Protein AF-A0A210QEX5-F1 (afdb_monomer_lite)

pLDDT: mean 75.61, std 20.59, range [24.67, 95.81]

Secondary structure (DSSP, 8-state):
-----TT-PBPP-TT--SS--HHHHHHHHHHHHHHHHHHHHHHHHHHHHHHHHHHHHS-HHHHHHHHHHHHHHHHHHHHHHHHHHHHHHTSBTTSS--SS-TTSTT--B-THHHHHHHHHHHHHHHHHHHTS-SS---SS----------HHHHHHHHHHHHHHHHH-HHHHHHHHHHHHHHHHHHHHHHHHHHHHHHHS---HHHHHHHHHHHHHHHHHHHHHHHHHHHHHHT--HHHHHHHHHHHHHHHHHHHHHHTT-PPPPPPEETTT--HHHHHHHS-SS---TT----EE-TTS-EESSTTTTT---EETTEEPPPS----TTSTT-----------

Organism: Mizuhopecten yessoensis (NCBI:txid6573)

InterPro domains:
  IPR002350 Kazal domain [PF07648] (286-318)
  IPR002350 Kazal domain [PS51465] (275-332)
  IPR004156 Organic anion transporter polypeptide [PF03137] (28-324)
  IPR004156 Organic anion transporter polypeptide [PTHR11388] (25-315)
  IPR036058 Kazal domain superfamily [SSF100895] (278-315)
  IPR036259 MFS transporter superfamily [G3DSA:1.20.1250.20] (18-274)
  IPR036259 MFS transporter superfamily [SSF103473] (27-259)

Structure (mmCIF, N/CA/C/O backbone):
data_AF-A0A210QEX5-F1
#
_entry.id   AF-A0A210QEX5-F1
#
loop_
_atom_site.group_PDB
_atom_site.id
_atom_site.type_symbol
_atom_site.label_atom_id
_atom_site.label_alt_id
_atom_site.label_comp_id
_atom_site.label_asym_id
_atom_site.label_entity_id
_atom_site.label_seq_id
_atom_site.pdbx_PDB_ins_code
_atom_site.Cartn_x
_atom_site.Cartn_y
_atom_site.Cartn_z
_atom_site.occupancy
_atom_site.B_iso_or_equiv
_atom_site.auth_seq_id
_atom_site.auth_comp_id
_atom_site.auth_asym_id
_atom_site.auth_atom_id
_atom_site.pdbx_PDB_model_num
ATOM 1 N N . MET A 1 1 ? 27.765 -15.264 -24.473 1.00 27.41 1 MET A N 1
ATOM 2 C CA . MET A 1 1 ? 26.614 -14.688 -25.206 1.00 27.41 1 MET A CA 1
ATOM 3 C C . MET A 1 1 ? 26.922 -13.222 -25.459 1.00 27.41 1 MET A C 1
ATOM 5 O O . MET A 1 1 ? 27.131 -12.501 -24.491 1.00 27.41 1 MET A O 1
ATOM 9 N N . ASN A 1 2 ? 27.055 -12.838 -26.734 1.00 25.02 2 ASN A N 1
ATOM 10 C CA . ASN A 1 2 ? 27.335 -11.473 -27.194 1.00 25.02 2 ASN A CA 1
ATOM 11 C C . ASN A 1 2 ? 26.359 -10.483 -26.549 1.00 25.02 2 ASN A C 1
ATOM 13 O O . ASN A 1 2 ? 25.177 -10.497 -26.880 1.00 25.02 2 ASN A O 1
ATOM 17 N N . LYS A 1 3 ? 26.842 -9.629 -25.643 1.00 30.70 3 LYS A N 1
ATOM 18 C CA . LYS A 1 3 ? 26.116 -8.417 -25.261 1.00 30.70 3 LYS A CA 1
ATOM 19 C C . LYS A 1 3 ? 26.360 -7.408 -26.379 1.00 30.70 3 LYS A C 1
ATOM 21 O O . LYS A 1 3 ? 27.419 -6.788 -26.432 1.00 30.70 3 LYS A O 1
ATOM 26 N N . SER A 1 4 ? 25.433 -7.346 -27.329 1.00 38.81 4 SER A N 1
ATOM 27 C CA . SER A 1 4 ? 25.346 -6.270 -28.315 1.00 38.81 4 SER A CA 1
ATOM 28 C C . SER A 1 4 ? 25.417 -4.930 -27.576 1.00 38.81 4 SER A C 1
ATOM 30 O O . SER A 1 4 ? 24.698 -4.720 -26.602 1.00 38.81 4 SER A O 1
ATOM 32 N N . GLY A 1 5 ? 26.360 -4.071 -27.971 1.00 43.75 5 GLY A N 1
ATOM 33 C CA . GLY A 1 5 ? 26.566 -2.764 -27.347 1.00 43.75 5 GLY A CA 1
ATOM 34 C C . GLY A 1 5 ? 25.333 -1.863 -27.458 1.00 43.75 5 GLY A C 1
ATOM 35 O O . GLY A 1 5 ? 24.434 -2.135 -28.245 1.00 43.75 5 GLY A O 1
ATOM 36 N N . ALA A 1 6 ? 25.336 -0.764 -26.703 1.00 45.84 6 ALA A N 1
ATOM 37 C CA . ALA A 1 6 ? 24.237 0.197 -26.530 1.00 45.84 6 ALA A CA 1
ATOM 38 C C . ALA A 1 6 ? 23.515 0.663 -27.818 1.00 45.84 6 ALA A C 1
ATOM 40 O O . ALA A 1 6 ? 22.370 1.095 -27.758 1.00 45.84 6 ALA A O 1
ATOM 41 N N . CYS A 1 7 ? 24.181 0.596 -28.974 1.00 49.56 7 CYS A N 1
ATOM 42 C CA . CYS A 1 7 ? 23.625 1.006 -30.264 1.00 49.56 7 CYS A CA 1
ATOM 43 C C . CYS A 1 7 ? 23.003 -0.162 -31.068 1.00 49.56 7 CYS A C 1
ATOM 45 O O . CYS A 1 7 ? 22.192 0.062 -31.955 1.00 49.56 7 CYS A O 1
ATOM 47 N N . ALA A 1 8 ? 23.329 -1.421 -30.763 1.00 43.53 8 ALA A N 1
ATOM 48 C CA . ALA A 1 8 ? 22.993 -2.581 -31.597 1.00 43.53 8 ALA A CA 1
ATOM 49 C C . ALA A 1 8 ? 21.619 -3.225 -31.304 1.00 43.53 8 ALA A C 1
ATOM 51 O O . ALA A 1 8 ? 21.363 -4.338 -31.764 1.00 43.53 8 ALA A O 1
ATOM 52 N N . ASP A 1 9 ? 20.738 -2.553 -30.563 1.00 47.03 9 ASP A N 1
ATOM 53 C CA . ASP A 1 9 ? 19.366 -3.021 -30.366 1.00 47.03 9 ASP A CA 1
ATOM 54 C C . ASP A 1 9 ? 18.511 -2.759 -31.619 1.00 47.03 9 ASP A C 1
ATOM 56 O O . ASP A 1 9 ? 18.475 -1.645 -32.145 1.00 47.03 9 ASP A O 1
ATOM 60 N N . GLU A 1 10 ? 17.820 -3.795 -32.106 1.00 40.91 10 GLU A N 1
ATOM 61 C CA . GLU A 1 10 ? 16.772 -3.661 -33.123 1.00 40.91 10 GLU A CA 1
ATOM 62 C C . GLU A 1 10 ? 15.605 -2.856 -32.554 1.00 40.91 10 GLU A C 1
ATOM 64 O O . GLU A 1 10 ? 14.957 -3.279 -31.596 1.00 40.91 10 GLU A O 1
ATOM 69 N N . ILE A 1 11 ? 15.310 -1.707 -33.158 1.00 43.31 11 ILE A N 1
ATOM 70 C CA . ILE A 1 11 ? 14.055 -1.001 -32.913 1.00 43.31 11 ILE A CA 1
ATOM 71 C C . ILE A 1 11 ? 13.033 -1.566 -33.898 1.00 43.31 11 ILE A C 1
ATOM 73 O O . ILE A 1 11 ? 13.290 -1.634 -35.096 1.00 43.31 11 ILE A O 1
ATOM 77 N N . SER A 1 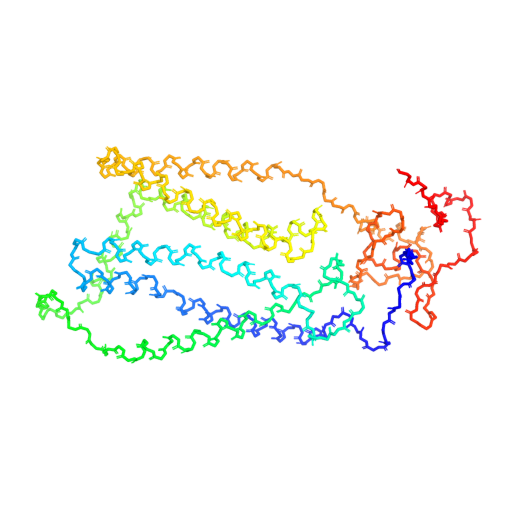12 ? 11.891 -2.022 -33.388 1.00 38.50 12 SER A N 1
ATOM 78 C CA . SER A 1 12 ? 10.741 -2.440 -34.191 1.00 38.50 12 SER A CA 1
ATOM 79 C C . SER A 1 12 ? 10.112 -1.251 -34.937 1.00 38.50 12 SER A C 1
ATOM 81 O O . SER A 1 12 ? 10.214 -0.110 -34.504 1.00 38.50 12 SER A O 1
ATOM 83 N N . THR A 1 13 ? 9.471 -1.556 -36.065 1.00 32.59 13 THR A N 1
ATOM 84 C CA . THR A 1 13 ? 8.967 -0.700 -37.165 1.00 32.59 13 THR A CA 1
ATOM 85 C C . THR A 1 13 ? 8.582 0.761 -36.884 1.00 32.59 13 THR A C 1
ATOM 87 O O . THR A 1 13 ? 7.927 1.100 -35.905 1.00 32.59 13 THR A O 1
ATOM 90 N N . GLU A 1 14 ? 8.961 1.610 -37.848 1.00 36.19 14 GLU A N 1
ATOM 91 C CA . GLU A 1 14 ? 8.882 3.075 -37.950 1.00 36.19 14 GLU A CA 1
ATOM 92 C C . GLU A 1 14 ? 7.445 3.645 -38.013 1.00 36.19 14 GLU A C 1
ATOM 94 O O . GLU A 1 14 ? 7.096 4.428 -38.893 1.00 36.19 14 GLU A O 1
ATOM 99 N N . SER A 1 15 ? 6.599 3.283 -37.048 1.00 35.25 15 SER A N 1
ATOM 100 C CA . SER A 1 15 ? 5.308 3.945 -36.801 1.00 35.25 15 SER A CA 1
ATOM 101 C C . SER A 1 15 ? 4.941 4.107 -35.326 1.00 35.25 15 SER A C 1
ATOM 103 O O . SER A 1 15 ? 3.984 4.821 -35.027 1.00 35.25 15 SER A O 1
ATOM 105 N N . ASP A 1 16 ? 5.697 3.524 -34.398 1.00 38.19 16 ASP A N 1
ATOM 106 C CA . ASP A 1 16 ? 5.369 3.614 -32.981 1.00 38.19 16 ASP A CA 1
ATOM 107 C C . ASP A 1 16 ? 6.221 4.683 -32.301 1.00 38.19 16 ASP A C 1
ATOM 109 O O . ASP A 1 16 ? 7.393 4.490 -31.981 1.00 38.19 16 ASP A O 1
ATOM 113 N N . ARG A 1 17 ? 5.596 5.828 -32.008 1.00 40.66 17 ARG A N 1
ATOM 114 C CA . ARG A 1 17 ? 5.982 6.578 -30.810 1.00 40.66 17 ARG A CA 1
ATOM 115 C C . ARG A 1 17 ? 5.973 5.563 -29.665 1.00 40.66 17 ARG A C 1
ATOM 117 O O . ARG A 1 17 ? 4.924 4.988 -29.376 1.00 40.66 17 ARG A O 1
ATOM 124 N N . ILE A 1 18 ? 7.122 5.308 -29.040 1.00 51.34 18 ILE A N 1
ATOM 125 C CA . ILE A 1 18 ? 7.208 4.443 -27.856 1.00 51.34 18 ILE A CA 1
ATOM 126 C C . ILE A 1 18 ? 6.628 5.255 -26.695 1.00 51.34 18 ILE A C 1
ATOM 128 O O . ILE A 1 18 ? 7.318 5.944 -25.953 1.00 51.34 18 ILE A O 1
ATOM 132 N N . GLY A 1 19 ? 5.303 5.269 -26.647 1.00 53.03 19 GLY A N 1
ATOM 133 C CA . GLY A 1 19 ? 4.497 6.167 -25.843 1.00 53.03 19 GLY A CA 1
ATOM 134 C C . GLY A 1 19 ? 3.161 6.363 -26.541 1.00 53.03 19 GLY A C 1
ATOM 135 O O . GLY A 1 19 ? 3.103 6.857 -27.668 1.00 53.03 19 GLY A O 1
ATOM 136 N N . ALA A 1 20 ? 2.074 5.956 -25.883 1.00 55.66 20 ALA A N 1
ATOM 137 C CA . ALA A 1 20 ? 0.743 6.131 -26.441 1.00 55.66 20 ALA A CA 1
ATOM 138 C C . ALA A 1 20 ? 0.536 7.619 -26.802 1.00 55.66 20 ALA A C 1
ATOM 140 O O . ALA A 1 20 ? 0.927 8.488 -26.008 1.00 55.66 20 ALA A O 1
ATOM 141 N N . PRO A 1 21 ? -0.053 7.943 -27.976 1.00 68.38 21 PRO A N 1
ATOM 142 C CA . PRO A 1 21 ? -0.280 9.328 -28.371 1.00 68.38 21 PRO A CA 1
ATOM 143 C C . PRO A 1 21 ? -0.939 10.089 -27.221 1.00 68.38 21 PRO A C 1
ATOM 145 O O . PRO A 1 21 ? -1.771 9.520 -26.512 1.00 68.38 21 PRO A O 1
ATOM 148 N N . THR A 1 22 ? -0.563 11.353 -27.017 1.00 72.75 22 THR A N 1
ATOM 149 C CA . THR A 1 22 ? -0.944 12.142 -25.830 1.00 72.75 22 THR A CA 1
ATOM 150 C C . THR A 1 22 ? -2.430 12.024 -25.484 1.00 72.75 22 THR A C 1
ATOM 152 O O . THR A 1 22 ? -2.758 11.836 -24.318 1.00 72.75 22 THR A O 1
ATOM 155 N N . GLY A 1 23 ? -3.315 11.995 -26.488 1.00 76.50 23 GLY A N 1
ATOM 156 C CA . GLY A 1 23 ? -4.749 11.746 -26.302 1.00 76.50 23 GLY A CA 1
ATOM 157 C C . GLY A 1 23 ? -5.095 10.408 -25.630 1.00 76.50 23 GLY A C 1
ATOM 158 O O . GLY A 1 23 ? -5.868 10.393 -24.675 1.00 76.50 23 GLY A O 1
ATOM 159 N N . TYR A 1 24 ? -4.503 9.290 -26.060 1.00 82.62 24 TYR A N 1
ATOM 160 C CA . TYR A 1 24 ? -4.730 7.974 -25.442 1.00 82.62 24 TYR A CA 1
ATOM 161 C C . TYR A 1 24 ? -4.186 7.915 -24.015 1.00 82.62 24 TYR A C 1
ATOM 163 O O . TYR A 1 24 ? -4.842 7.371 -23.129 1.00 82.62 24 TYR A O 1
ATOM 171 N N . THR A 1 25 ? -3.027 8.528 -23.777 1.00 82.44 25 THR A N 1
ATOM 172 C CA . THR A 1 25 ? -2.428 8.626 -22.442 1.00 82.44 25 THR A CA 1
ATOM 173 C C . THR A 1 25 ? -3.318 9.435 -21.491 1.00 82.44 25 THR A C 1
ATOM 175 O O . THR A 1 25 ? -3.599 8.992 -20.376 1.00 82.44 25 THR A O 1
ATOM 178 N N . THR A 1 26 ? -3.855 10.577 -21.937 1.00 88.06 26 THR A N 1
ATOM 179 C CA . THR A 1 26 ? -4.808 11.380 -21.154 1.00 88.06 26 THR A CA 1
ATOM 180 C C . THR A 1 26 ? -6.093 10.610 -20.849 1.00 88.06 26 THR A C 1
ATOM 182 O O . THR A 1 26 ? -6.574 10.649 -19.713 1.00 88.06 26 THR A O 1
ATOM 185 N N . ILE A 1 27 ? -6.641 9.880 -21.825 1.00 91.12 27 ILE A N 1
ATOM 186 C CA . ILE A 1 27 ? -7.839 9.051 -21.628 1.00 91.12 27 ILE A CA 1
ATOM 187 C C . ILE A 1 27 ? -7.559 7.940 -20.610 1.00 91.12 27 ILE A C 1
ATOM 189 O O . ILE A 1 27 ? -8.335 7.766 -19.671 1.00 91.12 27 ILE A O 1
ATOM 193 N N . ALA A 1 28 ? -6.437 7.230 -20.741 1.00 89.06 28 ALA A N 1
ATOM 194 C CA . ALA A 1 28 ? -6.052 6.161 -19.824 1.00 89.06 28 ALA A CA 1
ATOM 195 C C . ALA A 1 28 ? -5.916 6.668 -18.378 1.00 89.06 28 ALA A C 1
ATOM 197 O O . ALA A 1 28 ? -6.512 6.093 -17.464 1.00 89.06 28 ALA A O 1
ATOM 198 N N . PHE A 1 29 ? -5.216 7.789 -18.167 1.00 90.00 29 PHE A N 1
ATOM 199 C CA . PHE A 1 29 ? -5.105 8.398 -16.839 1.00 90.00 29 PHE A CA 1
ATOM 200 C C . PHE A 1 29 ? -6.450 8.877 -16.295 1.00 90.00 29 PHE A C 1
ATOM 202 O O . PHE A 1 29 ? -6.709 8.724 -15.103 1.00 90.00 29 PHE A O 1
ATOM 209 N N . SER A 1 30 ? -7.334 9.391 -17.150 1.00 93.44 30 SER A N 1
ATOM 210 C CA . SER A 1 30 ? -8.683 9.795 -16.739 1.00 93.44 30 SER A CA 1
ATOM 211 C C . SER A 1 30 ? -9.508 8.597 -16.259 1.00 93.44 30 SER A C 1
ATOM 213 O O . SER A 1 30 ? -10.138 8.666 -15.204 1.00 93.44 30 SER A O 1
ATOM 215 N N . ILE A 1 31 ? -9.454 7.469 -16.976 1.00 93.12 31 ILE A N 1
ATOM 216 C CA . ILE A 1 31 ? -10.127 6.222 -16.579 1.00 93.12 31 ILE A CA 1
ATOM 217 C C . ILE A 1 31 ? -9.584 5.726 -15.233 1.00 93.12 31 ILE A C 1
ATOM 219 O O . ILE A 1 31 ? -10.363 5.395 -14.336 1.00 93.12 31 ILE A O 1
ATOM 223 N N . MET A 1 32 ? -8.259 5.720 -15.059 1.00 90.88 32 MET A N 1
ATOM 224 C CA . MET A 1 32 ? -7.637 5.336 -13.790 1.00 90.88 32 MET A CA 1
ATOM 225 C C . MET A 1 32 ? -8.043 6.271 -12.647 1.00 90.88 32 MET A C 1
ATOM 227 O O . MET A 1 32 ? -8.394 5.794 -11.570 1.00 90.88 32 MET A O 1
ATOM 231 N N . ALA A 1 33 ? -8.054 7.586 -12.877 1.00 94.31 33 ALA A N 1
ATOM 232 C CA . ALA A 1 33 ? -8.437 8.572 -11.871 1.00 94.31 33 ALA A CA 1
ATOM 233 C C . ALA A 1 33 ? -9.885 8.369 -11.404 1.00 94.31 33 ALA A C 1
ATOM 235 O O . ALA A 1 33 ? -10.140 8.286 -10.201 1.00 94.31 33 ALA A O 1
ATOM 236 N N . ILE A 1 34 ? -10.824 8.201 -12.341 1.00 95.81 34 ILE A N 1
ATOM 237 C CA . ILE A 1 34 ? -12.229 7.906 -12.027 1.00 95.81 34 ILE A CA 1
ATOM 238 C C . ILE A 1 34 ? -12.336 6.594 -11.238 1.00 95.81 34 ILE A C 1
ATOM 240 O O . ILE A 1 34 ? -13.021 6.540 -10.215 1.00 95.81 34 ILE A O 1
ATOM 244 N N . GLY A 1 35 ? -11.618 5.550 -11.663 1.00 92.56 35 GLY A N 1
ATOM 245 C CA . GLY A 1 35 ? -11.583 4.264 -10.966 1.00 92.56 35 GLY A CA 1
ATOM 246 C C . GLY A 1 35 ? -11.076 4.373 -9.523 1.00 92.56 35 GLY A C 1
ATOM 247 O O . GLY A 1 35 ? -11.667 3.790 -8.612 1.00 92.56 35 GLY A O 1
ATOM 248 N N . LEU A 1 36 ? -10.024 5.159 -9.285 1.00 91.94 36 LEU A N 1
ATOM 249 C CA . LEU A 1 36 ? -9.468 5.391 -7.948 1.00 91.94 36 LEU A CA 1
ATOM 250 C C . LEU A 1 36 ? -10.410 6.209 -7.057 1.00 91.94 36 LEU A C 1
ATOM 252 O O . LEU A 1 36 ? -10.541 5.897 -5.872 1.00 91.94 36 LEU A O 1
ATOM 256 N N . ILE A 1 37 ? -11.120 7.195 -7.614 1.00 95.25 37 ILE A N 1
ATOM 257 C CA . ILE A 1 37 ? -12.146 7.960 -6.888 1.00 95.25 37 ILE A CA 1
ATOM 258 C C . ILE A 1 37 ? -13.284 7.033 -6.444 1.00 95.25 37 ILE A C 1
ATOM 260 O O . ILE A 1 37 ? -13.635 7.007 -5.261 1.00 95.25 37 ILE A O 1
ATOM 264 N N . LEU A 1 38 ? -13.814 6.215 -7.360 1.00 92.75 38 LEU A N 1
ATOM 265 C CA . LEU A 1 38 ? -14.859 5.233 -7.051 1.00 92.75 38 LEU A CA 1
ATOM 266 C C . LEU A 1 38 ? -14.391 4.225 -5.995 1.00 92.75 38 LEU A C 1
ATOM 2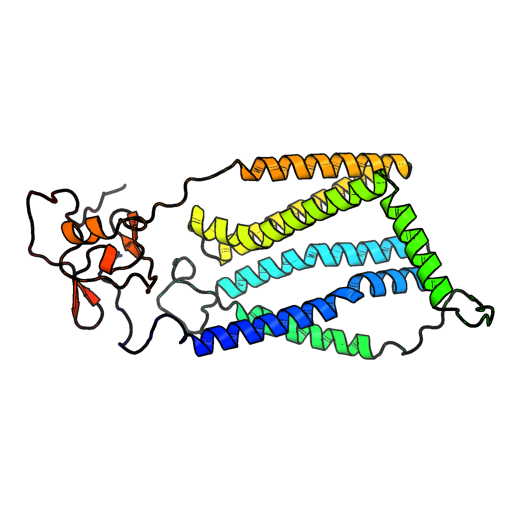68 O O . LEU A 1 38 ? -15.128 3.897 -5.060 1.00 92.75 38 LEU A O 1
ATOM 272 N N . GLN A 1 39 ? -13.140 3.771 -6.095 1.00 90.44 39 GLN A N 1
ATOM 273 C CA . GLN A 1 39 ? -12.539 2.898 -5.094 1.00 90.44 39 GLN A CA 1
ATOM 274 C C . GLN A 1 39 ? -12.454 3.584 -3.720 1.00 90.44 39 GLN A C 1
ATOM 276 O O . GLN A 1 39 ? -12.736 2.942 -2.704 1.00 90.44 39 GLN A O 1
ATOM 281 N N . GLY A 1 40 ? -12.101 4.871 -3.673 1.00 91.25 40 GLY A N 1
ATOM 282 C CA . GLY A 1 40 ? -12.082 5.674 -2.450 1.00 91.25 40 GLY A CA 1
ATOM 283 C C . GLY A 1 40 ? -13.458 5.753 -1.788 1.00 91.25 40 GLY A C 1
ATOM 284 O O . GLY A 1 40 ? -13.589 5.442 -0.602 1.00 91.25 40 GLY A O 1
ATOM 285 N N . MET A 1 41 ? -14.500 6.057 -2.570 1.00 92.12 41 MET A N 1
ATOM 286 C CA . MET A 1 41 ? -15.888 6.097 -2.092 1.00 92.12 41 MET A CA 1
ATOM 287 C C . MET A 1 41 ? -16.335 4.750 -1.505 1.00 92.12 41 MET A C 1
ATOM 289 O O . MET A 1 41 ? -16.931 4.712 -0.430 1.00 92.12 41 MET A O 1
ATOM 293 N N . GLY A 1 42 ? -16.007 3.637 -2.169 1.00 87.94 42 GLY A N 1
ATOM 294 C CA . GLY A 1 42 ? -16.355 2.294 -1.694 1.00 87.94 42 GLY A CA 1
ATOM 295 C C . GLY A 1 42 ? -15.547 1.823 -0.476 1.00 87.94 42 GLY A C 1
ATOM 296 O O . GLY A 1 42 ? -16.038 1.026 0.327 1.00 87.94 42 GLY A O 1
ATOM 297 N N . LYS A 1 43 ? -14.304 2.295 -0.310 1.00 87.50 43 LYS A N 1
ATOM 298 C CA . LYS A 1 43 ? -13.455 1.968 0.850 1.00 87.50 43 LYS A CA 1
ATOM 299 C C . LYS A 1 43 ? -13.847 2.757 2.101 1.00 87.50 43 LYS A C 1
ATOM 301 O O . LYS A 1 43 ? -13.780 2.191 3.191 1.00 87.50 43 LYS A O 1
ATOM 306 N N . GLY A 1 44 ? -14.287 4.008 1.950 1.00 88.44 44 GLY A N 1
ATOM 307 C CA . GLY A 1 44 ? -14.608 4.922 3.054 1.00 88.44 44 GLY A CA 1
ATOM 308 C C . GLY A 1 44 ? -15.476 4.321 4.171 1.00 88.44 44 GLY A C 1
ATOM 309 O O . GLY A 1 44 ? -15.039 4.289 5.321 1.00 88.44 44 GLY A O 1
ATOM 310 N N . PRO A 1 45 ? -16.677 3.790 3.877 1.00 88.88 45 PRO A N 1
ATOM 311 C CA . PRO A 1 45 ? -17.574 3.283 4.913 1.00 88.88 45 PRO A CA 1
ATOM 312 C C . PRO A 1 45 ? -17.201 1.882 5.418 1.00 88.88 45 PRO A C 1
ATOM 314 O O . PRO A 1 45 ? -17.794 1.397 6.376 1.00 88.88 45 PRO A O 1
ATOM 317 N N . ARG A 1 46 ? -16.239 1.195 4.789 1.00 86.19 46 ARG A N 1
ATOM 318 C CA . ARG A 1 46 ? -15.979 -0.227 5.050 1.00 86.19 46 ARG A CA 1
ATOM 319 C C . ARG A 1 46 ? -15.578 -0.481 6.498 1.00 86.19 46 ARG A C 1
ATOM 321 O O . ARG A 1 46 ? -16.151 -1.354 7.142 1.00 86.19 46 ARG A O 1
ATOM 328 N N . VAL A 1 47 ? -14.604 0.271 7.005 1.00 83.00 47 VAL A N 1
ATOM 329 C CA . VAL A 1 47 ? -14.060 0.057 8.356 1.00 83.00 47 VAL A CA 1
ATOM 330 C C . VAL A 1 47 ? -15.072 0.486 9.416 1.00 83.00 47 VAL A C 1
ATOM 332 O O . VAL A 1 47 ? -15.319 -0.258 10.363 1.00 83.00 47 VAL A O 1
ATOM 335 N N . SER A 1 48 ? -15.708 1.644 9.230 1.00 87.81 48 SER A N 1
ATOM 336 C CA . SER A 1 48 ? -16.676 2.189 10.182 1.00 87.81 48 SER A CA 1
ATOM 337 C C . SER A 1 48 ? -17.947 1.341 10.269 1.00 87.81 48 SER A C 1
ATOM 339 O O . SER A 1 48 ? -18.350 0.967 11.372 1.00 87.81 48 SER A O 1
ATOM 341 N N . LEU A 1 49 ? -18.552 0.968 9.135 1.00 86.94 49 LEU A N 1
ATOM 342 C CA . LEU A 1 49 ? -19.763 0.136 9.119 1.00 86.94 49 LEU A CA 1
ATOM 343 C C . LEU A 1 49 ? -19.500 -1.286 9.623 1.00 86.94 49 LEU A C 1
ATOM 345 O O . LEU A 1 49 ? -20.323 -1.830 10.354 1.00 86.94 49 LEU A O 1
ATOM 349 N N . SER A 1 50 ? -18.357 -1.888 9.282 1.00 87.00 50 SER A N 1
ATOM 350 C CA . SER A 1 50 ? -18.041 -3.248 9.744 1.00 87.00 50 SER A CA 1
ATOM 351 C C . SER A 1 50 ? -17.810 -3.295 11.256 1.00 87.00 50 SER A C 1
ATOM 353 O O . SER A 1 50 ? -18.327 -4.185 11.930 1.00 87.00 50 SER A O 1
ATOM 355 N N . ALA A 1 51 ? -17.063 -2.328 11.804 1.00 86.75 51 ALA A N 1
ATOM 356 C CA . ALA A 1 51 ? -16.777 -2.274 13.235 1.00 86.75 51 ALA A CA 1
ATOM 357 C C . ALA A 1 51 ? -18.049 -2.023 14.060 1.00 86.75 51 ALA A C 1
ATOM 359 O O . ALA A 1 51 ? -18.305 -2.744 15.023 1.00 86.75 51 ALA A O 1
ATOM 360 N N . THR A 1 52 ? -18.873 -1.056 13.643 1.00 87.69 52 THR A N 1
ATOM 361 C CA . THR A 1 52 ? -20.155 -0.743 14.303 1.00 87.69 52 THR A CA 1
ATOM 362 C C . THR A 1 52 ? -21.138 -1.905 14.232 1.00 87.69 52 THR A C 1
ATOM 364 O O . THR A 1 52 ? -21.746 -2.255 15.238 1.00 87.69 52 THR A O 1
ATOM 367 N N . TYR A 1 53 ? -21.233 -2.580 13.082 1.00 85.81 53 TYR A N 1
ATOM 368 C CA . TYR A 1 53 ? -22.060 -3.776 12.938 1.00 85.81 53 TYR A CA 1
ATOM 369 C C . TYR A 1 53 ? -21.691 -4.867 13.951 1.00 85.81 53 TYR A C 1
ATOM 371 O O . TYR A 1 53 ? -22.565 -5.466 14.582 1.00 85.81 53 TYR A O 1
ATOM 379 N N . ILE A 1 54 ? -20.394 -5.139 14.106 1.00 88.94 54 ILE A N 1
ATOM 380 C CA . ILE A 1 54 ? -19.908 -6.172 15.023 1.00 88.94 54 ILE A CA 1
ATOM 381 C C . ILE A 1 54 ? -20.153 -5.765 16.470 1.00 88.94 54 ILE A C 1
ATOM 383 O O . ILE A 1 54 ? -20.630 -6.600 17.239 1.00 88.94 54 ILE A O 1
ATOM 387 N N . ASP A 1 55 ? -19.876 -4.512 16.829 1.00 85.62 55 ASP A N 1
ATOM 388 C CA . ASP A 1 55 ? -20.085 -4.005 18.187 1.00 85.62 55 ASP A CA 1
ATOM 389 C C . ASP A 1 55 ? -21.564 -4.063 18.605 1.00 85.62 55 ASP A C 1
ATOM 391 O O . ASP A 1 55 ? -21.886 -4.542 19.693 1.00 85.62 55 ASP A O 1
ATOM 395 N N . ASP A 1 56 ? -22.480 -3.708 17.699 1.00 84.06 56 ASP A N 1
ATOM 396 C CA . ASP A 1 56 ? -23.922 -3.684 17.970 1.00 84.06 56 ASP A CA 1
ATOM 397 C C . ASP A 1 56 ? -24.568 -5.077 18.061 1.00 84.06 56 ASP A C 1
ATOM 399 O O . ASP A 1 56 ? -25.634 -5.244 18.673 1.00 84.06 56 ASP A O 1
ATOM 403 N N . LYS A 1 57 ? -23.992 -6.087 17.396 1.00 81.44 57 LYS A N 1
ATOM 404 C CA . LYS A 1 57 ? -24.592 -7.432 17.288 1.00 81.44 57 LYS A CA 1
ATOM 405 C C . LYS A 1 57 ? -23.904 -8.484 18.143 1.00 81.44 57 LYS A C 1
ATOM 407 O O . LYS A 1 57 ? -24.574 -9.413 18.610 1.00 81.44 57 LYS A O 1
ATOM 412 N N . CYS A 1 58 ? -22.601 -8.366 18.363 1.00 84.94 58 CYS A N 1
ATOM 413 C CA . CYS A 1 58 ? -21.855 -9.349 19.132 1.00 84.94 58 CYS A CA 1
ATOM 414 C C . CYS A 1 58 ? -22.046 -9.143 20.636 1.00 84.94 58 CYS A C 1
ATOM 416 O O . CYS A 1 58 ? -22.320 -8.056 21.134 1.00 84.94 58 CYS A O 1
ATOM 418 N N . VAL A 1 59 ? -21.911 -10.228 21.398 1.00 83.88 59 VAL A N 1
ATOM 419 C CA . VAL A 1 59 ? -21.762 -10.106 22.853 1.00 83.88 59 VAL A CA 1
ATOM 420 C C . VAL A 1 59 ? -20.421 -9.418 23.117 1.00 83.88 59 VAL A C 1
ATOM 422 O O . VAL A 1 59 ? -19.427 -9.825 22.517 1.00 83.88 59 VAL A O 1
ATOM 425 N N . LYS A 1 60 ? -20.375 -8.437 24.031 1.00 80.56 60 LYS A N 1
ATOM 426 C CA . LYS A 1 60 ? -19.173 -7.622 24.311 1.00 80.56 60 LYS A CA 1
ATOM 427 C C . LYS A 1 60 ? -17.897 -8.440 24.561 1.00 80.56 60 LYS A C 1
ATOM 429 O O . LYS A 1 60 ? -16.814 -8.012 24.187 1.00 80.56 60 LYS A O 1
ATOM 434 N N . THR A 1 61 ? -18.021 -9.641 25.131 1.00 83.19 61 THR A N 1
ATOM 435 C CA . THR A 1 61 ? -16.901 -10.574 25.348 1.00 83.19 61 THR A CA 1
ATOM 436 C C . THR A 1 61 ? -16.307 -11.150 24.059 1.00 83.19 61 THR A C 1
ATOM 438 O O . THR A 1 61 ? -15.132 -11.493 24.038 1.00 83.19 61 THR A O 1
ATOM 441 N N . LYS A 1 62 ? -17.090 -11.250 22.978 1.00 85.19 62 LYS A N 1
ATOM 442 C CA . LYS A 1 62 ? -16.659 -11.766 21.666 1.00 85.19 62 LYS A CA 1
ATOM 443 C C . LYS A 1 62 ? -16.325 -10.658 20.661 1.00 85.19 62 LYS A C 1
ATOM 445 O O . LYS A 1 62 ? -15.644 -10.933 19.678 1.00 85.19 62 LYS A O 1
ATOM 450 N N . THR A 1 63 ? -16.761 -9.419 20.898 1.00 88.38 63 THR A N 1
ATOM 451 C CA . THR A 1 63 ? -16.512 -8.272 20.006 1.00 88.38 63 THR A CA 1
ATOM 452 C C . THR A 1 63 ? -15.021 -8.076 19.724 1.00 88.38 63 THR A C 1
ATOM 454 O O . THR A 1 63 ? -14.626 -7.979 18.565 1.00 88.38 63 THR A O 1
ATOM 457 N N . ALA A 1 64 ? -14.176 -8.106 20.761 1.00 85.94 64 ALA A N 1
ATOM 458 C CA . ALA A 1 64 ? -12.730 -7.936 20.611 1.00 85.94 64 ALA A CA 1
ATOM 459 C C . ALA A 1 64 ? -12.092 -9.010 19.709 1.00 85.94 64 ALA A C 1
ATOM 461 O O . ALA A 1 64 ? -11.225 -8.695 18.898 1.00 85.94 64 ALA A O 1
ATOM 462 N N . MET A 1 65 ? -12.560 -10.261 19.794 1.00 87.62 65 MET A N 1
ATOM 463 C CA . MET A 1 65 ? -12.079 -11.353 18.942 1.00 87.62 65 MET A CA 1
ATOM 464 C C . MET A 1 65 ? -12.418 -11.104 17.467 1.00 87.62 65 MET A C 1
ATOM 466 O O . MET A 1 65 ? -11.544 -11.228 16.613 1.00 87.62 65 MET A O 1
ATOM 470 N N . TYR A 1 66 ? -13.656 -10.711 17.154 1.00 89.69 66 TYR A N 1
ATOM 471 C CA . TYR A 1 66 ? -14.060 -10.433 15.771 1.00 89.69 66 TYR A CA 1
ATOM 472 C C . TYR A 1 66 ? -13.350 -9.209 15.178 1.00 89.69 66 TYR A C 1
ATOM 474 O O . TYR A 1 66 ? -12.923 -9.252 14.024 1.00 89.69 66 TYR A O 1
ATOM 482 N N . LEU A 1 67 ? -13.159 -8.147 15.967 1.00 89.25 67 LEU A N 1
ATOM 483 C CA . LEU A 1 67 ? -12.363 -6.988 15.550 1.00 89.25 67 LEU A CA 1
ATOM 484 C C . LEU A 1 67 ? -10.891 -7.364 15.322 1.00 89.25 67 LEU A C 1
AT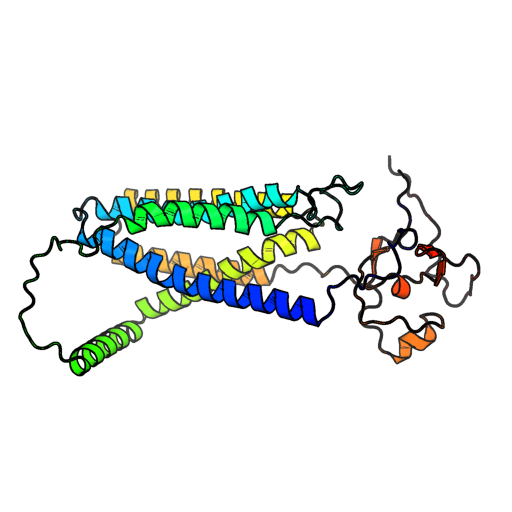OM 486 O O . LEU A 1 67 ? -10.275 -6.883 14.369 1.00 89.25 67 LEU A O 1
ATOM 490 N N . GLY A 1 68 ? -10.351 -8.275 16.138 1.00 87.56 68 GLY A N 1
ATOM 491 C CA . GLY A 1 68 ? -9.024 -8.858 15.946 1.00 87.56 68 GLY A CA 1
ATOM 492 C C . GLY A 1 68 ? -8.908 -9.610 14.620 1.00 87.56 68 GLY A C 1
ATOM 493 O O . GLY A 1 68 ? -7.981 -9.354 13.858 1.00 87.56 68 GLY A O 1
ATOM 494 N N . ILE A 1 69 ? -9.883 -10.463 14.287 1.00 88.75 69 ILE A N 1
ATOM 495 C CA . ILE A 1 69 ? -9.913 -11.200 13.009 1.00 88.75 69 ILE A CA 1
ATOM 496 C C . ILE A 1 69 ? -9.922 -10.239 11.813 1.00 88.75 69 ILE A C 1
ATOM 498 O O . ILE A 1 69 ? -9.136 -10.419 10.883 1.00 88.75 69 ILE A O 1
ATOM 502 N N . ILE A 1 70 ? -10.759 -9.195 11.841 1.00 88.44 70 ILE A N 1
ATOM 503 C CA . ILE A 1 70 ? -10.794 -8.181 10.772 1.00 88.44 70 ILE A CA 1
ATOM 504 C C . ILE A 1 70 ? -9.450 -7.467 10.641 1.00 88.44 70 ILE A C 1
ATOM 506 O O . ILE A 1 70 ? -8.964 -7.265 9.528 1.00 88.44 70 ILE A O 1
ATOM 510 N N . SER A 1 71 ? -8.837 -7.111 11.768 1.00 86.81 71 SER A N 1
ATOM 511 C CA . SER A 1 71 ? -7.533 -6.443 11.788 1.00 86.81 71 SER A CA 1
ATOM 512 C C . SER A 1 71 ? -6.446 -7.335 11.184 1.00 86.81 71 SER A C 1
ATOM 514 O O . SER A 1 71 ? -5.688 -6.882 10.329 1.00 86.81 71 SER A O 1
ATOM 516 N N . CYS A 1 72 ? -6.428 -8.626 11.536 1.00 86.31 72 CYS A N 1
ATOM 517 C CA . CYS A 1 72 ? -5.522 -9.607 10.940 1.00 86.31 72 CYS A CA 1
ATOM 518 C C . CYS A 1 72 ? -5.725 -9.719 9.424 1.00 86.31 72 CYS A C 1
ATOM 520 O O . CYS A 1 72 ? -4.752 -9.667 8.677 1.00 86.31 72 CYS A O 1
ATOM 522 N N . MET A 1 73 ? -6.970 -9.809 8.943 1.00 88.06 73 MET A N 1
ATOM 523 C CA . MET A 1 73 ? -7.250 -9.834 7.499 1.00 88.06 73 MET A CA 1
ATOM 524 C C . MET A 1 73 ? -6.737 -8.572 6.788 1.00 88.06 73 MET A C 1
ATOM 526 O O . MET A 1 73 ? -6.228 -8.662 5.672 1.00 88.06 73 MET A O 1
ATOM 530 N N . GLY A 1 74 ? -6.810 -7.411 7.446 1.00 86.44 74 GLY A N 1
ATOM 531 C CA . GLY A 1 74 ? -6.226 -6.163 6.951 1.00 86.44 74 GLY A CA 1
ATOM 532 C C . GLY A 1 74 ? -4.703 -6.221 6.788 1.00 86.44 74 GLY A C 1
ATOM 533 O O . GLY A 1 74 ? -4.181 -5.662 5.828 1.00 86.44 74 GLY A O 1
ATOM 534 N N . ILE A 1 75 ? -4.004 -6.938 7.674 1.00 85.56 75 ILE A N 1
ATOM 535 C CA . ILE A 1 75 ? -2.545 -7.137 7.630 1.00 85.56 75 ILE A CA 1
ATOM 536 C C . ILE A 1 75 ? -2.139 -8.133 6.535 1.00 85.56 75 ILE A C 1
ATOM 538 O O . ILE A 1 75 ? -1.176 -7.899 5.808 1.00 85.56 75 ILE A O 1
ATOM 542 N N . PHE A 1 76 ? -2.873 -9.239 6.386 1.00 87.94 76 PHE A N 1
ATOM 543 C CA . PHE A 1 76 ? -2.578 -10.243 5.356 1.00 87.94 76 PHE A CA 1
ATOM 544 C C . PHE A 1 76 ? -2.877 -9.750 3.933 1.00 87.94 76 PHE A C 1
ATOM 546 O O . PHE A 1 76 ? -2.278 -10.245 2.980 1.00 87.94 76 PHE A O 1
ATOM 553 N N . GLY A 1 77 ? -3.763 -8.761 3.776 1.00 89.44 77 GLY A N 1
ATOM 554 C CA . GLY A 1 77 ? -4.118 -8.184 2.477 1.00 89.44 77 GLY A CA 1
ATOM 555 C C . GLY A 1 77 ? -2.902 -7.725 1.655 1.00 89.44 77 GLY A C 1
ATOM 556 O O . GLY A 1 77 ? -2.698 -8.252 0.561 1.00 89.44 77 GLY A O 1
ATOM 557 N N . PRO A 1 78 ? -2.066 -6.796 2.161 1.00 89.19 78 PRO A N 1
ATOM 558 C CA . PRO A 1 78 ? -0.832 -6.379 1.493 1.00 89.19 78 PRO A CA 1
ATOM 559 C C . PRO A 1 78 ? 0.124 -7.532 1.170 1.00 89.19 78 PRO A C 1
ATOM 561 O O . PRO A 1 78 ? 0.686 -7.557 0.080 1.00 89.19 78 PRO A O 1
ATOM 564 N N . VAL A 1 79 ? 0.274 -8.513 2.067 1.00 90.44 79 VAL A N 1
ATOM 565 C CA . VAL A 1 79 ? 1.150 -9.680 1.845 1.00 90.44 79 VAL A CA 1
ATOM 566 C C . VAL A 1 79 ? 0.695 -10.477 0.624 1.00 90.44 79 VAL A C 1
ATOM 568 O O . VAL A 1 79 ? 1.498 -10.784 -0.258 1.00 90.44 79 VAL A O 1
ATOM 571 N N . ILE A 1 80 ? -0.605 -10.768 0.542 1.00 91.62 80 ILE A N 1
ATOM 572 C CA . ILE A 1 80 ? -1.206 -11.471 -0.596 1.00 91.62 80 ILE A CA 1
ATOM 573 C C . ILE A 1 80 ? -1.073 -10.629 -1.871 1.00 91.62 80 ILE A C 1
ATOM 575 O O . ILE A 1 80 ? -0.720 -11.164 -2.921 1.00 91.62 80 ILE A O 1
ATOM 579 N N . ALA A 1 81 ? -1.302 -9.316 -1.781 1.00 92.25 81 ALA A N 1
ATOM 580 C CA . ALA A 1 81 ? -1.211 -8.406 -2.918 1.00 92.25 81 ALA A CA 1
ATOM 581 C C . ALA A 1 81 ? 0.210 -8.333 -3.500 1.00 92.25 81 ALA A C 1
ATOM 583 O O . ALA A 1 81 ? 0.368 -8.478 -4.708 1.00 92.25 81 ALA A O 1
ATOM 584 N N . PHE A 1 82 ? 1.241 -8.175 -2.666 1.00 92.62 82 PHE A N 1
ATOM 585 C CA . PHE A 1 82 ? 2.638 -8.156 -3.114 1.00 92.62 82 PHE A CA 1
ATOM 586 C C . PHE A 1 82 ? 3.107 -9.519 -3.633 1.00 92.62 82 PHE A C 1
ATOM 588 O O . PHE A 1 82 ? 3.824 -9.581 -4.631 1.00 92.62 82 PHE A O 1
ATOM 595 N N . SER A 1 83 ? 2.653 -10.615 -3.019 1.00 91.88 83 SER A N 1
ATOM 596 C CA . SER A 1 83 ? 2.977 -11.973 -3.477 1.00 91.88 83 SER A CA 1
ATOM 597 C C . SER A 1 83 ? 2.370 -12.266 -4.852 1.00 91.88 83 SER A C 1
ATOM 599 O O . SER A 1 83 ? 3.067 -12.719 -5.757 1.00 91.88 83 SER A O 1
ATOM 601 N N . LEU A 1 84 ? 1.086 -11.952 -5.055 1.00 92.88 84 LEU A N 1
ATOM 602 C CA . LEU A 1 84 ? 0.436 -12.086 -6.363 1.00 92.88 84 LEU A CA 1
ATOM 603 C C . LEU A 1 84 ? 0.998 -11.088 -7.380 1.00 92.88 84 LEU A C 1
ATOM 605 O O . LEU A 1 84 ? 1.213 -11.447 -8.533 1.00 92.88 84 LEU A O 1
ATOM 609 N N . GLY A 1 85 ? 1.318 -9.868 -6.943 1.00 92.94 85 GLY A N 1
ATOM 610 C CA . GLY A 1 85 ? 2.021 -8.874 -7.749 1.00 92.94 85 GLY A CA 1
ATOM 611 C C . GLY A 1 85 ? 3.371 -9.385 -8.250 1.00 92.94 85 GLY A C 1
ATOM 612 O O . GLY A 1 85 ? 3.697 -9.177 -9.415 1.00 92.94 85 GLY A O 1
ATOM 613 N N . SER A 1 86 ? 4.120 -10.129 -7.427 1.00 94.00 86 SER A N 1
ATOM 614 C CA . SER A 1 86 ? 5.351 -10.813 -7.846 1.00 94.00 86 SER A CA 1
ATOM 615 C C . SER A 1 86 ? 5.088 -11.835 -8.956 1.00 94.00 86 SER A C 1
ATOM 617 O O . SER A 1 86 ? 5.799 -11.835 -9.959 1.00 94.00 86 SER A O 1
ATOM 619 N N . VAL A 1 87 ? 4.035 -12.651 -8.834 1.00 94.31 87 VAL A N 1
ATOM 620 C CA . VAL A 1 87 ? 3.656 -13.632 -9.866 1.00 94.31 87 VAL A CA 1
ATOM 621 C C . VAL A 1 87 ? 3.276 -12.939 -11.174 1.00 94.31 87 VAL A C 1
ATOM 623 O O . VAL A 1 87 ? 3.836 -13.272 -12.215 1.00 94.31 87 VAL A O 1
ATOM 626 N N . PHE A 1 88 ? 2.392 -11.938 -11.135 1.00 94.06 88 PHE A N 1
ATOM 627 C CA . PHE A 1 88 ? 1.991 -11.193 -12.336 1.00 94.06 88 PHE A CA 1
ATOM 628 C C . PHE A 1 88 ? 3.161 -10.425 -12.956 1.00 94.06 88 PHE A C 1
ATOM 630 O O . PHE A 1 88 ? 3.226 -10.275 -14.171 1.00 94.06 88 PHE A O 1
ATOM 637 N N . SER A 1 89 ? 4.133 -10.011 -12.138 1.00 92.94 89 SER A N 1
ATOM 638 C CA . SER A 1 89 ? 5.360 -9.372 -12.617 1.00 92.94 89 SER A CA 1
ATOM 639 C C . SER A 1 89 ? 6.281 -10.321 -13.384 1.00 92.94 89 SER A C 1
ATOM 641 O O . SER A 1 89 ? 7.155 -9.840 -14.091 1.00 92.94 89 SER A O 1
ATOM 643 N N . ARG A 1 90 ? 6.113 -11.647 -13.277 1.00 92.06 90 ARG A N 1
ATOM 644 C CA . ARG A 1 90 ? 6.864 -12.644 -14.066 1.00 92.06 90 ARG A CA 1
ATOM 645 C C . ARG A 1 90 ? 6.199 -13.012 -15.386 1.00 92.06 90 ARG A C 1
ATOM 647 O O . ARG A 1 90 ? 6.799 -13.756 -16.153 1.00 92.06 90 ARG A O 1
ATOM 654 N N . ILE A 1 91 ? 4.979 -12.541 -15.629 1.00 92.69 91 ILE A N 1
ATOM 655 C CA . ILE A 1 91 ? 4.235 -12.764 -16.871 1.00 92.69 91 ILE A CA 1
ATOM 656 C C . ILE A 1 91 ? 4.385 -11.508 -17.721 1.00 92.69 91 ILE A C 1
ATOM 658 O O . ILE A 1 91 ? 4.206 -10.404 -17.204 1.00 92.69 91 ILE A O 1
ATOM 662 N N . TYR A 1 92 ? 4.744 -11.662 -18.995 1.00 91.38 92 TYR A N 1
ATOM 663 C CA . TYR A 1 92 ? 4.947 -10.517 -19.875 1.00 91.38 92 TYR A CA 1
ATOM 664 C C . TYR A 1 92 ? 3.617 -9.806 -20.142 1.00 91.38 92 TYR A C 1
ATOM 666 O O . TYR A 1 92 ? 2.563 -10.442 -20.175 1.00 91.38 92 TYR A O 1
ATOM 674 N N . ILE A 1 93 ? 3.648 -8.485 -20.323 1.00 91.06 93 ILE A N 1
ATOM 675 C CA . ILE A 1 93 ? 2.442 -7.651 -20.420 1.00 91.06 93 ILE A CA 1
ATOM 676 C C . ILE A 1 93 ? 1.440 -8.097 -21.502 1.00 91.06 93 ILE A C 1
ATOM 678 O O . ILE A 1 93 ? 0.235 -7.963 -21.272 1.00 91.06 93 ILE A O 1
ATOM 682 N N . THR A 1 94 ? 1.912 -8.647 -22.630 1.00 88.69 94 THR A N 1
ATOM 683 C CA . THR A 1 94 ? 1.074 -9.153 -23.739 1.00 88.69 94 THR A CA 1
ATOM 684 C C . THR A 1 94 ? 0.673 -10.624 -23.599 1.00 88.69 94 THR A C 1
ATOM 686 O O . THR A 1 94 ? -0.100 -11.112 -24.413 1.00 88.69 94 THR A O 1
ATOM 689 N N . LEU A 1 95 ? 1.149 -11.324 -22.559 1.00 89.25 95 LEU A N 1
ATOM 690 C CA . LEU A 1 95 ? 1.036 -12.782 -22.364 1.00 89.25 95 LEU A CA 1
ATOM 691 C C . LEU A 1 95 ? 1.711 -13.642 -23.446 1.00 89.25 95 LEU A C 1
ATOM 693 O O . LEU A 1 95 ? 1.501 -14.853 -23.477 1.00 89.25 95 LEU A O 1
ATOM 697 N N . GLU A 1 96 ? 2.519 -13.039 -24.311 1.00 88.06 96 GLU A N 1
ATOM 698 C CA . GLU A 1 96 ? 3.247 -13.745 -25.363 1.00 88.06 96 GLU A CA 1
ATOM 699 C C . GLU A 1 96 ? 4.647 -14.154 -24.894 1.00 88.06 96 GLU A C 1
ATOM 701 O O . GLU A 1 96 ? 5.271 -13.483 -24.064 1.00 88.06 96 GLU A O 1
ATOM 706 N N . ASP A 1 97 ? 5.155 -15.245 -25.468 1.00 83.38 97 ASP A N 1
ATOM 707 C CA . ASP A 1 97 ? 6.528 -15.687 -25.255 1.00 83.38 97 ASP A CA 1
ATOM 708 C C . ASP A 1 97 ? 7.483 -14.821 -26.079 1.00 83.38 97 ASP A C 1
ATOM 710 O O . ASP A 1 97 ? 7.638 -14.974 -27.291 1.00 83.38 97 ASP A O 1
ATOM 714 N N . VAL A 1 98 ? 8.135 -13.891 -25.391 1.00 86.44 98 VAL A N 1
ATOM 715 C CA . VAL A 1 98 ? 9.140 -12.991 -25.955 1.00 86.44 98 VAL A CA 1
ATOM 716 C C . VAL A 1 98 ? 10.555 -13.466 -25.598 1.00 86.44 98 VAL A C 1
ATOM 718 O O . VAL A 1 98 ? 10.761 -14.076 -24.547 1.00 86.44 98 VAL A O 1
ATOM 721 N N . PRO A 1 99 ? 11.578 -13.173 -26.424 1.00 82.44 99 PRO A N 1
ATOM 722 C CA . PRO A 1 99 ? 12.955 -13.622 -26.179 1.00 82.44 99 PRO A CA 1
ATOM 723 C C . PRO A 1 99 ? 13.644 -12.924 -24.989 1.00 82.44 99 PRO A C 1
ATOM 725 O O . PRO A 1 99 ? 14.773 -13.272 -24.635 1.00 82.44 99 PRO A O 1
ATOM 728 N N . ILE A 1 100 ? 12.985 -11.947 -24.360 1.00 83.44 100 ILE A N 1
ATOM 729 C CA . ILE A 1 100 ? 13.458 -11.262 -23.154 1.00 83.44 100 ILE A CA 1
ATOM 730 C C . ILE A 1 100 ? 13.038 -12.032 -21.902 1.00 83.44 100 ILE A C 1
ATOM 732 O O . ILE A 1 100 ? 11.940 -12.570 -21.817 1.00 83.44 100 ILE A O 1
ATOM 736 N N . LYS A 1 101 ? 13.923 -12.100 -20.905 1.00 86.56 101 LYS A N 1
ATOM 737 C CA . LYS A 1 101 ? 13.658 -12.824 -19.652 1.00 86.56 101 LYS A CA 1
ATOM 738 C C . LYS A 1 101 ? 13.117 -11.875 -18.575 1.00 86.56 101 LYS A C 1
ATOM 740 O O . LYS A 1 101 ? 13.475 -10.703 -18.590 1.00 86.56 101 LYS A O 1
ATOM 745 N N . PRO A 1 102 ? 12.401 -12.376 -17.548 1.00 85.38 102 PRO A N 1
ATOM 746 C CA . PRO A 1 102 ? 11.934 -11.567 -16.413 1.00 85.38 102 PRO A CA 1
ATOM 747 C C . PRO A 1 102 ? 13.012 -10.853 -15.585 1.00 85.38 102 PRO A C 1
ATOM 749 O O . PRO A 1 102 ? 12.670 -10.066 -14.710 1.00 85.38 102 PRO A O 1
ATOM 752 N N . ASN A 1 103 ? 14.294 -11.161 -15.803 1.00 83.88 103 ASN A N 1
ATOM 753 C CA . ASN A 1 103 ? 15.421 -10.474 -15.166 1.00 83.88 103 ASN A CA 1
ATOM 754 C C . ASN A 1 103 ? 15.924 -9.268 -15.975 1.00 83.88 103 ASN A C 1
ATOM 756 O O . ASN A 1 103 ? 16.789 -8.542 -15.495 1.00 83.88 103 ASN A O 1
ATOM 760 N N . ASP A 1 104 ? 15.438 -9.088 -17.200 1.00 79.25 104 ASP A N 1
ATOM 761 C CA . ASP A 1 104 ? 15.795 -7.955 -18.043 1.00 79.25 104 ASP A CA 1
ATOM 762 C C . ASP A 1 104 ? 15.098 -6.680 -17.539 1.00 79.25 104 ASP A C 1
ATOM 764 O O . ASP A 1 104 ? 13.926 -6.713 -17.165 1.00 79.25 104 ASP A O 1
ATOM 768 N N . GLN A 1 105 ? 15.794 -5.543 -17.545 1.00 72.50 105 GLN A N 1
ATOM 769 C CA . GLN A 1 105 ? 15.238 -4.253 -17.114 1.00 72.50 105 GLN A CA 1
ATOM 770 C C . GLN A 1 105 ? 14.117 -3.754 -18.037 1.00 72.50 105 GLN A C 1
ATOM 772 O O . GLN A 1 105 ? 13.278 -2.963 -17.611 1.00 72.50 105 GLN A O 1
ATOM 777 N N . ARG A 1 106 ? 14.075 -4.233 -19.287 1.00 75.94 106 ARG A N 1
ATOM 778 C CA . ARG A 1 106 ? 12.999 -3.938 -20.248 1.00 75.94 106 ARG A CA 1
ATOM 779 C C . ARG A 1 106 ? 11.713 -4.713 -19.963 1.00 75.94 106 ARG A C 1
ATOM 781 O O . ARG A 1 106 ? 10.690 -4.469 -20.602 1.00 75.94 106 ARG A O 1
ATOM 788 N N . TRP A 1 107 ? 11.752 -5.668 -19.038 1.00 85.19 107 TRP A N 1
ATOM 789 C CA . TRP A 1 107 ? 10.610 -6.504 -18.725 1.00 85.19 107 TRP A CA 1
ATOM 790 C C . TRP A 1 107 ? 9.502 -5.709 -18.027 1.00 85.19 107 TRP A C 1
ATOM 792 O O . TRP A 1 107 ? 9.678 -5.196 -16.921 1.00 85.19 107 TRP A O 1
ATOM 802 N N . VAL A 1 108 ? 8.319 -5.679 -18.642 1.00 88.00 108 VAL A N 1
ATOM 803 C CA . VAL A 1 108 ? 7.110 -5.115 -18.038 1.00 88.00 108 VAL A CA 1
ATOM 804 C C . VAL A 1 108 ? 6.138 -6.246 -17.738 1.00 88.00 108 VAL A C 1
ATOM 806 O O . VAL A 1 108 ? 5.674 -6.951 -18.634 1.00 88.00 108 VAL A O 1
ATOM 809 N N . GLY A 1 109 ? 5.837 -6.411 -16.452 1.00 91.00 109 GLY A N 1
ATOM 810 C CA . GLY A 1 109 ? 4.898 -7.415 -15.976 1.00 91.00 109 GLY A CA 1
ATOM 811 C C . GLY A 1 109 ? 3.441 -7.105 -16.325 1.00 91.00 109 GLY A C 1
ATOM 812 O O . GLY A 1 109 ? 3.055 -5.941 -16.463 1.00 91.00 109 GLY A O 1
ATOM 813 N N . ALA A 1 110 ? 2.604 -8.138 -16.380 1.00 93.50 110 ALA A N 1
ATOM 814 C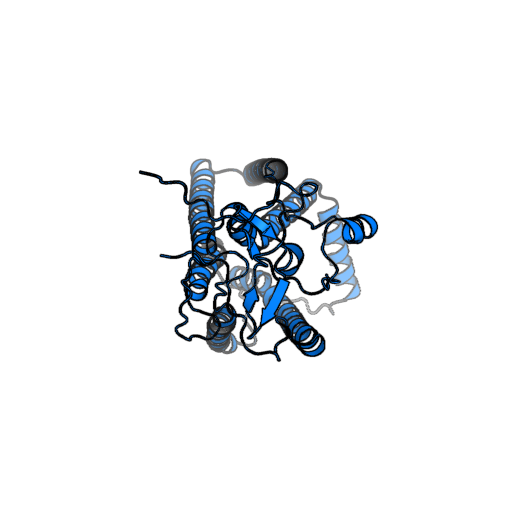 CA . ALA A 1 110 ? 1.163 -8.044 -16.614 1.00 93.50 110 ALA A CA 1
ATOM 815 C C . ALA A 1 110 ? 0.391 -7.500 -15.387 1.00 93.50 110 ALA A C 1
ATOM 817 O O . ALA A 1 110 ? -0.459 -8.168 -14.797 1.00 93.50 110 ALA A O 1
ATOM 818 N N . TRP A 1 111 ? 0.676 -6.255 -14.994 1.00 90.94 111 TRP A N 1
ATOM 819 C CA . TRP A 1 111 ? 0.110 -5.580 -13.815 1.00 90.94 111 TRP A CA 1
ATOM 820 C C . TRP A 1 111 ? -1.424 -5.493 -13.826 1.00 90.94 111 TRP A C 1
ATOM 822 O O . TRP A 1 111 ? -2.065 -5.496 -12.772 1.00 90.94 111 TRP A O 1
ATOM 832 N N . TRP A 1 112 ? -2.030 -5.447 -15.014 1.00 91.69 112 TRP A N 1
ATOM 833 C CA . TRP A 1 112 ? -3.473 -5.316 -15.194 1.00 91.69 112 TRP A CA 1
ATOM 834 C C . TRP A 1 112 ? -4.257 -6.564 -14.753 1.00 91.69 112 TRP A C 1
ATOM 836 O O . TRP A 1 112 ? -5.424 -6.444 -14.373 1.00 91.69 112 TRP A O 1
ATOM 846 N N . LEU A 1 113 ? -3.617 -7.741 -14.705 1.00 93.19 113 LEU A N 1
ATOM 847 C CA . LEU A 1 113 ? -4.236 -8.985 -14.227 1.00 93.19 113 LEU A CA 1
ATOM 848 C C . LEU A 1 113 ? -4.750 -8.858 -12.789 1.00 93.19 113 LEU A C 1
ATOM 850 O O . LEU A 1 113 ? -5.810 -9.392 -12.455 1.00 93.19 113 LEU A O 1
ATOM 854 N N . GLY A 1 114 ? -4.046 -8.092 -11.950 1.00 91.62 114 GLY A N 1
ATOM 855 C CA . GLY A 1 114 ? -4.467 -7.836 -10.577 1.00 91.62 114 GLY A CA 1
ATOM 856 C C . GLY A 1 114 ? -5.842 -7.172 -10.503 1.00 91.62 114 GLY A C 1
ATOM 857 O O . GLY A 1 114 ? -6.683 -7.588 -9.706 1.00 91.62 114 GLY A O 1
ATOM 858 N N . PHE A 1 115 ? -6.120 -6.192 -11.368 1.00 91.06 115 PHE A N 1
ATOM 859 C CA . PHE A 1 115 ? -7.416 -5.511 -11.388 1.00 91.06 115 PHE A CA 1
ATOM 860 C C . PHE A 1 115 ? -8.561 -6.452 -11.769 1.00 91.06 115 PHE A C 1
ATOM 862 O O . PHE A 1 115 ? -9.626 -6.385 -11.158 1.00 91.06 115 PHE A O 1
ATOM 869 N N . ILE A 1 116 ? -8.340 -7.365 -12.716 1.00 93.44 116 ILE A N 1
ATOM 870 C CA . ILE A 1 116 ? -9.356 -8.337 -13.142 1.00 93.44 116 ILE A CA 1
ATOM 871 C C . ILE A 1 116 ? -9.624 -9.361 -12.037 1.00 93.44 116 ILE A C 1
ATOM 873 O O . ILE A 1 116 ? -10.780 -9.624 -11.699 1.00 93.44 116 ILE A O 1
ATOM 877 N N . ILE A 1 117 ? -8.571 -9.917 -11.436 1.00 93.62 117 ILE A N 1
ATOM 878 C CA . ILE A 1 117 ? -8.700 -10.959 -10.410 1.00 93.62 117 ILE A CA 1
ATOM 879 C C . ILE A 1 117 ? -9.328 -10.384 -9.136 1.00 93.62 117 ILE A C 1
ATOM 881 O O . ILE A 1 117 ? -10.349 -10.886 -8.670 1.00 93.62 117 ILE A O 1
ATOM 885 N N . PHE A 1 118 ? -8.789 -9.294 -8.585 1.00 91.62 118 PHE A N 1
ATOM 886 C CA . PHE A 1 118 ? -9.354 -8.699 -7.369 1.00 91.62 118 PHE A CA 1
ATOM 887 C C . PHE A 1 118 ? -10.706 -8.023 -7.621 1.00 91.62 118 PHE A C 1
ATOM 889 O O . PHE A 1 118 ? -11.573 -8.049 -6.746 1.00 91.62 118 PHE A O 1
ATOM 896 N N . GLY A 1 119 ? -10.917 -7.458 -8.814 1.00 92.12 119 GLY A N 1
ATOM 897 C CA . GLY A 1 119 ? -12.196 -6.888 -9.228 1.00 92.12 119 GLY A CA 1
ATOM 898 C C . GLY A 1 119 ? -13.296 -7.945 -9.291 1.00 92.12 119 GLY A C 1
ATOM 899 O O . GLY A 1 119 ? -14.321 -7.797 -8.626 1.00 92.12 119 GLY A O 1
ATOM 900 N N . SER A 1 120 ? -13.062 -9.052 -9.998 1.00 94.00 120 SER A N 1
ATOM 901 C CA . SER A 1 120 ? -14.020 -10.164 -10.079 1.00 94.00 120 SER A CA 1
ATOM 902 C C . SER A 1 120 ? -14.304 -10.788 -8.710 1.00 94.00 120 SER A C 1
ATOM 904 O O . SER A 1 120 ? -15.468 -10.950 -8.344 1.00 94.00 120 SER A O 1
ATOM 906 N N . MET A 1 121 ? -13.273 -11.034 -7.894 1.00 92.88 121 MET A N 1
ATOM 907 C CA . MET A 1 121 ? -13.448 -11.524 -6.521 1.00 92.88 121 MET A CA 1
ATOM 908 C C . MET A 1 121 ? -14.278 -10.564 -5.662 1.00 92.88 121 MET A C 1
ATOM 910 O O . MET A 1 121 ? -15.121 -11.003 -4.881 1.00 92.88 121 MET A O 1
ATOM 914 N N . SER A 1 122 ? -14.097 -9.250 -5.823 1.00 90.88 122 SER A N 1
ATOM 915 C CA . SER A 1 122 ? -14.891 -8.264 -5.084 1.00 90.88 122 SER A CA 1
ATOM 916 C C . SER A 1 122 ? -16.378 -8.296 -5.457 1.00 90.88 122 SER A C 1
ATOM 918 O O . SER A 1 122 ? -17.221 -8.148 -4.574 1.00 90.88 122 SER A O 1
ATOM 920 N N . ILE A 1 123 ? -16.708 -8.564 -6.727 1.00 92.00 123 ILE A N 1
ATOM 921 C CA . ILE A 1 123 ? -18.094 -8.733 -7.192 1.00 92.00 123 ILE A CA 1
ATOM 922 C C . ILE A 1 123 ? -18.700 -10.000 -6.586 1.00 92.00 123 ILE A C 1
ATOM 924 O O . ILE A 1 123 ? -19.821 -9.962 -6.081 1.00 92.00 123 ILE A O 1
ATOM 928 N N . LEU A 1 124 ? -17.946 -11.102 -6.560 1.00 93.69 124 LEU A N 1
ATOM 929 C CA . LEU A 1 124 ? -18.397 -12.348 -5.939 1.00 93.69 124 LEU A CA 1
ATOM 930 C C . LEU A 1 124 ? -18.692 -12.167 -4.446 1.00 93.69 124 LEU A C 1
ATOM 932 O O . LEU A 1 124 ? -19.712 -12.651 -3.967 1.00 93.69 124 LEU A O 1
ATOM 936 N N . VAL A 1 125 ? -17.850 -11.425 -3.720 1.00 91.06 125 VAL A N 1
ATOM 937 C CA . VAL A 1 125 ? -18.069 -11.113 -2.295 1.00 91.06 125 VAL A CA 1
ATOM 938 C C . VAL A 1 125 ? -19.220 -10.120 -2.090 1.00 91.06 125 VAL A C 1
ATOM 940 O O . VAL A 1 125 ? -19.898 -10.169 -1.062 1.00 91.06 125 VAL A O 1
ATOM 943 N N . ALA A 1 126 ? -19.495 -9.245 -3.059 1.00 91.06 126 ALA A N 1
ATOM 944 C CA . ALA A 1 126 ? -20.629 -8.329 -2.985 1.00 91.06 126 ALA A CA 1
ATOM 945 C C . ALA A 1 126 ? -21.975 -9.073 -2.996 1.00 91.06 126 ALA A C 1
ATOM 947 O O . ALA A 1 126 ? -22.897 -8.648 -2.303 1.00 91.06 126 ALA A O 1
ATOM 948 N N . VAL A 1 127 ? -22.091 -10.203 -3.705 1.00 91.25 127 VAL A N 1
ATOM 949 C CA . VAL A 1 127 ? -23.348 -10.969 -3.806 1.00 91.25 127 VAL A CA 1
ATOM 950 C C . VAL A 1 127 ? -23.870 -11.430 -2.430 1.00 91.25 127 VAL A C 1
ATOM 952 O O . VAL A 1 127 ? -25.004 -11.086 -2.097 1.00 91.25 127 VAL A O 1
ATOM 955 N N . PRO A 1 128 ? -23.086 -12.109 -1.565 1.00 90.19 128 PRO A N 1
ATOM 956 C CA . PRO A 1 128 ? -23.513 -12.423 -0.200 1.00 90.19 128 PRO A CA 1
ATOM 957 C C . PRO A 1 128 ? -23.849 -11.195 0.651 1.00 90.19 128 PRO A C 1
ATOM 959 O O . PRO A 1 128 ? -24.762 -11.255 1.472 1.00 90.19 128 PRO A O 1
ATOM 962 N N . ILE A 1 129 ? -23.136 -10.077 0.468 1.00 86.88 129 ILE A N 1
ATOM 963 C CA . ILE A 1 129 ? -23.407 -8.836 1.209 1.00 86.88 129 ILE A CA 1
ATOM 964 C C . ILE A 1 129 ? -24.772 -8.261 0.812 1.00 86.88 129 ILE A C 1
ATOM 966 O O . ILE A 1 129 ? -25.498 -7.772 1.674 1.00 86.88 129 ILE A O 1
ATOM 970 N N . LEU A 1 130 ? -25.174 -8.377 -0.457 1.00 88.44 130 LEU A N 1
ATOM 971 C CA . LEU A 1 130 ? -26.504 -7.959 -0.916 1.00 88.44 130 LEU A CA 1
ATOM 972 C C . LEU A 1 130 ? -27.638 -8.783 -0.288 1.00 88.44 130 LEU A C 1
ATOM 974 O O . LEU A 1 130 ? -28.756 -8.283 -0.170 1.00 88.44 130 LEU A O 1
ATOM 978 N N . CYS A 1 131 ? -27.354 -10.005 0.167 1.00 87.44 131 CYS A N 1
ATOM 979 C CA . CYS A 1 131 ? -28.311 -10.833 0.899 1.00 87.44 131 CYS A CA 1
ATOM 980 C C . CYS A 1 131 ? -28.505 -10.390 2.362 1.00 87.44 131 CYS A C 1
ATOM 982 O O . CYS A 1 131 ? -29.385 -10.925 3.042 1.00 87.44 131 CYS A O 1
ATOM 984 N N . PHE A 1 132 ? -27.723 -9.428 2.875 1.00 83.88 132 PHE A N 1
ATOM 985 C CA . PHE A 1 132 ? -27.945 -8.911 4.225 1.00 83.88 132 PHE A CA 1
ATOM 986 C C . PHE A 1 132 ? -29.295 -8.182 4.318 1.00 83.88 132 PHE A C 1
ATOM 988 O O . PHE A 1 132 ? -29.686 -7.436 3.415 1.00 83.88 132 PHE A O 1
ATOM 995 N N . PRO A 1 133 ? -30.030 -8.356 5.430 1.00 80.50 133 PRO A N 1
ATOM 996 C CA . PRO A 1 133 ? -31.334 -7.737 5.591 1.00 80.50 133 PRO A CA 1
ATOM 997 C C . PRO A 1 133 ? -31.210 -6.210 5.593 1.00 80.50 133 PRO A C 1
ATOM 999 O O . PRO A 1 133 ? -30.411 -5.640 6.336 1.00 80.50 133 PRO A O 1
ATOM 1002 N N . ARG A 1 134 ? -32.089 -5.534 4.835 1.00 72.38 134 ARG A N 1
ATOM 1003 C CA . ARG A 1 134 ? -32.158 -4.057 4.746 1.00 72.38 134 ARG A CA 1
ATOM 1004 C C . ARG A 1 134 ? -32.306 -3.360 6.102 1.00 72.38 134 ARG A C 1
ATOM 1006 O O . ARG A 1 134 ? -32.042 -2.168 6.216 1.00 72.38 134 ARG A O 1
ATOM 1013 N N . ARG A 1 135 ? -32.791 -4.076 7.119 1.00 70.88 135 ARG A N 1
ATOM 1014 C CA . ARG A 1 135 ? -32.932 -3.585 8.489 1.00 70.88 135 ARG A CA 1
ATOM 1015 C C . ARG A 1 135 ? -32.381 -4.615 9.453 1.00 70.88 135 ARG A C 1
ATOM 1017 O O . ARG A 1 135 ? -32.901 -5.721 9.576 1.00 70.88 135 ARG A O 1
ATOM 1024 N N . LEU A 1 136 ? -31.361 -4.212 10.187 1.00 66.31 136 LEU A N 1
ATOM 1025 C CA . LEU A 1 136 ? -30.795 -5.008 11.257 1.00 66.31 136 LEU A CA 1
ATOM 1026 C C . LEU A 1 136 ? -31.538 -4.675 12.549 1.00 66.31 136 LEU A C 1
ATOM 1028 O O . LEU A 1 136 ? -31.363 -3.583 13.082 1.00 66.31 136 LEU A O 1
ATOM 1032 N N . LYS A 1 137 ? -32.352 -5.603 13.075 1.00 60.88 137 LYS A N 1
ATOM 1033 C CA . LYS A 1 137 ? -33.010 -5.435 14.387 1.00 60.88 137 LYS A CA 1
ATOM 1034 C C . LYS A 1 137 ? -31.949 -5.100 15.436 1.00 60.88 137 LYS A C 1
ATOM 1036 O O . LYS A 1 137 ? -31.078 -5.930 15.701 1.00 60.88 137 LYS A O 1
ATOM 1041 N N . SER A 1 138 ? -31.951 -3.877 15.968 1.00 59.38 138 SER A N 1
ATOM 1042 C CA . SER A 1 138 ? -30.999 -3.480 17.010 1.00 59.38 138 SER A CA 1
ATOM 1043 C C . SER A 1 138 ? -31.187 -4.365 18.241 1.00 59.38 138 SER A C 1
ATOM 1045 O O . SER A 1 138 ? -32.319 -4.618 18.647 1.00 59.38 138 SER A O 1
ATOM 1047 N N . ARG A 1 139 ? -30.087 -4.872 18.810 1.00 56.81 139 ARG A N 1
ATOM 1048 C CA . ARG A 1 139 ? -30.129 -5.639 20.064 1.00 56.81 139 ARG A CA 1
ATOM 1049 C C . ARG A 1 139 ? -30.364 -4.708 21.254 1.00 56.81 139 ARG A C 1
ATOM 1051 O O . ARG A 1 139 ? -30.946 -5.119 22.254 1.00 56.81 139 ARG A O 1
ATOM 1058 N N . THR A 1 140 ? -29.949 -3.449 21.136 1.00 53.25 140 THR A N 1
ATOM 1059 C CA . THR A 1 140 ? -30.332 -2.408 22.078 1.00 53.25 140 THR A CA 1
ATOM 1060 C C . THR A 1 140 ? -31.765 -1.990 21.770 1.00 53.25 140 THR A C 1
ATOM 1062 O O . THR A 1 140 ? -32.062 -1.424 20.718 1.00 53.25 140 THR A O 1
ATOM 1065 N N . VAL A 1 141 ? -32.669 -2.251 22.715 1.00 48.19 141 VAL A N 1
ATOM 1066 C CA . VAL A 1 141 ? -33.950 -1.546 22.822 1.00 48.19 141 VAL A CA 1
ATOM 1067 C C . VAL A 1 141 ? -33.628 -0.099 23.210 1.00 48.19 141 VAL A C 1
ATOM 1069 O O . VAL A 1 141 ? -33.889 0.345 24.321 1.00 48.19 141 VAL A O 1
ATOM 1072 N N . TRP A 1 142 ? -32.997 0.653 22.311 1.00 47.25 142 TRP A N 1
ATOM 1073 C CA . TRP A 1 142 ? -33.121 2.096 22.345 1.00 47.25 142 TRP A CA 1
ATOM 1074 C C . TRP A 1 142 ? -34.520 2.349 21.803 1.00 47.25 142 TRP A C 1
ATOM 1076 O O . TRP A 1 142 ? -34.751 2.266 20.601 1.00 47.25 142 TRP A O 1
ATOM 1086 N N . LYS A 1 143 ? -35.491 2.553 22.697 1.00 41.38 143 LYS A N 1
ATOM 1087 C CA . LYS A 1 143 ? -36.699 3.276 22.310 1.00 41.38 143 LYS A CA 1
ATOM 1088 C C . LYS A 1 143 ? -36.212 4.701 22.064 1.00 41.38 143 LYS A C 1
ATOM 1090 O O . LYS A 1 143 ? -35.894 5.363 23.055 1.00 41.38 143 LYS A O 1
ATOM 1095 N N . PRO A 1 144 ? -36.080 5.189 20.816 1.00 46.91 144 PRO A N 1
ATOM 1096 C CA . PRO A 1 144 ? -35.951 6.620 20.656 1.00 46.91 144 PRO A CA 1
ATOM 1097 C C . PRO A 1 144 ? -37.183 7.210 21.337 1.00 46.91 144 PRO A C 1
ATOM 1099 O O . PRO A 1 144 ? -38.312 6.859 20.996 1.00 46.91 144 PRO A O 1
ATOM 1102 N N . LYS A 1 145 ? -36.988 8.073 22.342 1.00 46.94 145 LYS A N 1
ATOM 1103 C CA . LYS A 1 145 ? -38.016 9.082 22.596 1.00 46.94 145 LYS A CA 1
ATOM 1104 C C . LYS A 1 145 ? -38.264 9.698 21.226 1.00 46.94 145 LYS A C 1
ATOM 1106 O O . LYS A 1 145 ? -37.298 10.112 20.585 1.00 46.94 145 LYS A O 1
ATOM 1111 N N . GLU A 1 146 ? -39.507 9.704 20.760 1.00 50.06 146 GLU A N 1
ATOM 1112 C CA . GLU A 1 146 ? -39.916 10.430 19.559 1.00 50.06 146 GLU A CA 1
ATOM 1113 C C . GLU A 1 146 ? -39.756 11.943 19.807 1.00 50.06 146 GLU A C 1
ATOM 1115 O O . GLU A 1 146 ? -40.705 12.716 19.805 1.00 50.06 146 GLU A O 1
ATOM 1120 N N . SER A 1 147 ? -38.544 12.408 20.099 1.00 59.25 147 SER A N 1
ATOM 1121 C CA . SER A 1 147 ? -38.199 13.809 19.990 1.00 59.25 147 SER A CA 1
ATOM 1122 C C . SER A 1 147 ? -37.857 14.027 18.531 1.00 59.25 147 SER A C 1
ATOM 1124 O O . SER A 1 147 ? -36.918 13.403 18.032 1.00 59.25 147 SER A O 1
ATOM 1126 N N . LYS A 1 148 ? -38.610 14.905 17.857 1.00 61.09 148 LYS A N 1
ATOM 1127 C CA . LYS A 1 148 ? -38.247 15.443 16.540 1.00 61.09 148 LYS A CA 1
ATOM 1128 C C . LYS A 1 148 ? -36.750 15.751 16.564 1.00 61.09 148 LYS A C 1
ATOM 1130 O O . LYS A 1 148 ? -36.321 16.614 17.330 1.00 61.09 148 LYS A O 1
ATOM 1135 N N . ILE A 1 149 ? -35.965 14.990 15.801 1.00 67.31 149 ILE A N 1
ATOM 1136 C CA . ILE A 1 149 ? -34.513 15.148 15.746 1.00 67.31 149 ILE A CA 1
ATOM 1137 C C . ILE A 1 149 ? -34.265 16.553 15.211 1.00 67.31 149 ILE A C 1
ATOM 1139 O O . ILE A 1 149 ? -34.495 16.838 14.037 1.00 67.31 149 ILE A O 1
ATOM 1143 N N . ASN A 1 150 ? -33.865 17.462 16.095 1.00 80.81 150 ASN A N 1
ATOM 1144 C CA . ASN A 1 150 ? -33.517 18.810 15.698 1.00 80.81 150 ASN A CA 1
ATOM 1145 C C . ASN A 1 150 ? -32.095 18.758 15.138 1.00 80.81 150 ASN A C 1
ATOM 1147 O O . ASN A 1 150 ? -31.129 18.804 15.900 1.00 80.81 150 ASN A O 1
ATOM 1151 N N . MET A 1 151 ? -31.993 18.629 13.813 1.00 83.19 151 MET A N 1
ATOM 1152 C CA . MET A 1 151 ? -30.727 18.493 13.085 1.00 83.19 151 MET A CA 1
ATOM 1153 C C . MET A 1 151 ? -29.705 19.557 13.506 1.00 83.19 151 MET A C 1
ATOM 1155 O O . MET A 1 151 ? -28.545 19.233 13.738 1.00 83.19 151 MET A O 1
ATOM 1159 N N . ASN A 1 152 ? -30.141 20.805 13.708 1.00 87.69 152 ASN A N 1
ATOM 1160 C CA . ASN A 1 152 ? -29.256 21.897 14.123 1.00 87.69 152 ASN A CA 1
ATOM 1161 C C . ASN A 1 152 ? -28.672 21.667 15.522 1.00 87.69 152 ASN A C 1
ATOM 1163 O O . ASN A 1 152 ? -27.506 21.971 15.765 1.00 87.69 152 ASN A O 1
ATOM 1167 N N . ARG A 1 153 ? -29.463 21.109 16.446 1.00 85.56 153 ARG A N 1
ATOM 1168 C CA . ARG A 1 153 ? -28.986 20.756 17.788 1.00 85.56 153 ARG A CA 1
ATOM 1169 C C . ARG A 1 153 ? -28.018 19.577 17.728 1.00 85.56 153 ARG A C 1
ATOM 1171 O O . ARG A 1 153 ? -26.952 19.664 18.318 1.00 85.56 153 ARG A O 1
ATOM 1178 N N . THR A 1 154 ? -28.337 18.539 16.957 1.00 88.88 154 THR A N 1
ATOM 1179 C CA . THR A 1 154 ? -27.459 17.375 16.768 1.00 88.88 154 THR A CA 1
ATOM 1180 C C . THR A 1 154 ? -26.122 17.754 16.127 1.00 88.88 154 THR A C 1
ATOM 1182 O O . THR A 1 154 ? -25.081 17.325 16.611 1.00 88.88 154 THR A O 1
ATOM 1185 N N . LEU A 1 155 ? -26.125 18.602 15.093 1.00 90.69 155 LEU A N 1
ATOM 1186 C CA . LEU A 1 155 ? -24.902 19.117 14.467 1.00 90.69 155 LEU A CA 1
ATOM 1187 C C . LEU A 1 155 ? -24.079 19.965 15.440 1.00 90.69 155 LEU A C 1
ATOM 1189 O O . LEU A 1 155 ? -22.857 19.846 15.476 1.00 90.69 155 LEU A O 1
ATOM 1193 N N . LYS A 1 156 ? -24.737 20.800 16.252 1.00 92.31 156 LYS A N 1
ATOM 1194 C CA . LYS A 1 156 ? -24.065 21.624 17.264 1.00 92.31 156 LYS A CA 1
ATOM 1195 C C . LYS A 1 156 ? -23.438 20.777 18.370 1.00 92.31 156 LYS A C 1
ATOM 1197 O O . LYS A 1 156 ? -22.313 21.063 18.775 1.00 92.31 156 LYS A O 1
ATOM 1202 N N . ASP A 1 157 ? -24.144 19.754 18.842 1.00 91.25 157 ASP A N 1
ATOM 1203 C CA . ASP A 1 157 ? -23.634 18.816 19.842 1.00 91.25 157 ASP A CA 1
ATOM 1204 C C . ASP A 1 157 ? -22.451 18.024 19.257 1.00 91.25 157 ASP A C 1
ATOM 1206 O O . ASP A 1 157 ? -21.387 17.980 19.863 1.00 91.25 157 ASP A O 1
ATOM 1210 N N . PHE A 1 158 ? -22.561 17.528 18.021 1.00 92.25 158 PHE A N 1
ATOM 1211 C CA . PHE A 1 158 ? -21.466 16.847 17.323 1.00 92.25 158 PHE A CA 1
ATOM 1212 C C . PHE A 1 158 ? -20.224 17.733 17.133 1.00 92.25 158 PHE A C 1
ATOM 1214 O O . PHE A 1 158 ? -19.110 17.319 17.451 1.00 92.25 158 PHE A O 1
ATOM 1221 N N . ALA A 1 159 ? -20.402 18.974 16.669 1.00 94.19 159 ALA A N 1
ATOM 1222 C CA . ALA A 1 159 ? -19.305 19.927 16.511 1.00 94.19 159 ALA A CA 1
ATOM 1223 C C . ALA A 1 159 ? -18.640 20.261 17.855 1.00 94.19 159 ALA A C 1
ATOM 1225 O O . ALA A 1 159 ? -17.420 20.403 17.928 1.00 94.19 159 ALA A O 1
ATOM 1226 N N . ARG A 1 160 ? -19.430 20.349 18.934 1.00 94.94 160 ARG A N 1
ATOM 1227 C CA . ARG A 1 160 ? -18.915 20.543 20.292 1.00 94.94 160 ARG A CA 1
ATOM 1228 C C . ARG A 1 160 ? -18.068 19.354 20.745 1.00 94.94 160 ARG A C 1
ATOM 1230 O O . ARG A 1 160 ? -17.004 19.587 21.312 1.00 94.94 160 ARG A O 1
ATOM 1237 N N . GLU A 1 161 ? -18.507 18.122 20.504 1.00 93.94 161 GLU A N 1
ATOM 1238 C CA . GLU A 1 161 ? -17.732 16.923 20.852 1.00 93.94 161 GLU A CA 1
ATOM 1239 C C . GLU A 1 161 ? -16.421 16.845 20.058 1.00 93.94 161 GLU A C 1
ATOM 1241 O O . GLU A 1 161 ? -15.362 16.623 20.643 1.00 93.94 161 GLU A O 1
ATOM 1246 N N . ILE A 1 162 ? -16.451 17.133 18.750 1.00 94.06 162 ILE A N 1
ATOM 1247 C CA . ILE A 1 162 ? -15.228 17.240 17.935 1.00 94.06 162 ILE A CA 1
ATOM 1248 C C . ILE A 1 162 ? -14.283 18.292 18.516 1.00 94.06 162 ILE A C 1
ATOM 1250 O O . ILE A 1 162 ? -13.091 18.036 18.671 1.00 94.06 162 ILE A O 1
ATOM 1254 N N . TYR A 1 163 ? -14.803 19.470 18.864 1.00 94.75 163 TYR A N 1
ATOM 1255 C CA . TYR A 1 163 ? -13.992 20.547 19.422 1.00 94.75 163 TYR A CA 1
ATOM 1256 C C . TYR A 1 163 ? -13.342 20.155 20.758 1.00 94.75 163 TYR A C 1
ATOM 1258 O O . TYR A 1 163 ? -12.167 20.446 20.983 1.00 94.75 163 TYR A O 1
ATOM 1266 N N . GLN A 1 164 ? -14.070 19.453 21.632 1.00 95.25 164 GLN A N 1
ATOM 1267 C CA . GLN A 1 164 ? -13.505 18.913 22.872 1.00 95.25 164 GLN A CA 1
ATOM 1268 C C . GLN A 1 164 ? -12.396 17.892 22.596 1.00 95.25 164 GLN A C 1
ATOM 1270 O O . GLN A 1 164 ? -11.361 17.918 23.263 1.00 95.25 164 GLN A O 1
ATOM 1275 N N . LEU A 1 165 ? -12.583 17.033 21.591 1.00 93.69 165 LEU A N 1
ATOM 1276 C CA . LEU A 1 165 ? -11.606 16.021 21.205 1.00 93.69 165 LEU A CA 1
ATOM 1277 C C . LEU A 1 165 ? -10.322 16.653 20.647 1.00 93.69 165 LEU A C 1
ATOM 1279 O O . LEU A 1 165 ? -9.226 16.257 21.037 1.00 93.69 165 LEU A O 1
ATOM 1283 N N . ILE A 1 166 ? -10.452 17.695 19.819 1.00 95.12 166 ILE A N 1
ATOM 1284 C CA . ILE A 1 166 ? -9.318 18.469 19.289 1.00 95.12 166 ILE A CA 1
ATOM 1285 C C . ILE A 1 166 ? -8.574 19.209 20.408 1.00 95.12 166 ILE A C 1
ATOM 1287 O O . ILE A 1 166 ? -7.359 19.366 20.357 1.00 95.12 166 ILE A O 1
ATOM 1291 N N . ARG A 1 167 ? -9.270 19.651 21.458 1.00 95.75 167 ARG A N 1
ATOM 1292 C CA . ARG A 1 167 ? -8.623 20.309 22.601 1.00 95.75 167 ARG A CA 1
ATOM 1293 C C . ARG A 1 167 ? -7.888 19.326 23.520 1.00 95.75 167 ARG A C 1
ATOM 1295 O O . ARG A 1 167 ? -7.114 19.765 24.367 1.00 95.75 167 ARG A O 1
ATOM 1302 N N . ASN A 1 168 ? -8.107 18.018 23.375 1.00 93.38 168 ASN A N 1
ATOM 1303 C CA . ASN A 1 168 ? -7.399 17.012 24.156 1.00 93.38 168 ASN A CA 1
ATOM 1304 C C . ASN A 1 168 ? -5.983 16.788 23.579 1.00 93.38 168 ASN A C 1
ATOM 1306 O O . ASN A 1 168 ? -5.847 16.189 22.507 1.00 93.38 168 ASN A O 1
ATOM 1310 N N . PRO A 1 169 ? -4.916 17.212 24.285 1.00 89.88 169 PRO A N 1
ATOM 1311 C CA . PRO A 1 169 ? -3.557 17.174 23.749 1.00 89.88 169 PRO A CA 1
ATOM 1312 C C . PRO A 1 169 ? -3.052 15.746 23.505 1.00 89.88 169 PRO A C 1
ATOM 1314 O O . PRO A 1 169 ? -2.333 15.513 22.538 1.00 89.88 169 PRO A O 1
ATOM 1317 N N . VAL A 1 170 ? -3.455 14.773 24.332 1.00 86.81 170 VAL A N 1
ATOM 1318 C CA . VAL A 1 170 ? -3.040 13.368 24.174 1.00 86.81 170 VAL A CA 1
ATOM 1319 C C . VAL A 1 170 ? -3.664 12.765 22.919 1.00 86.81 170 VAL A C 1
ATOM 1321 O O . VAL A 1 170 ? -2.989 12.072 22.158 1.00 86.81 170 VAL A O 1
ATOM 1324 N N . TYR A 1 171 ? -4.945 13.057 22.682 1.00 88.44 171 TYR A N 1
ATOM 1325 C CA . TYR A 1 171 ? -5.637 12.606 21.480 1.00 88.44 171 TYR A CA 1
ATOM 1326 C C . TYR A 1 171 ? -5.017 13.222 20.225 1.00 88.44 171 TYR A C 1
ATOM 1328 O O . TYR A 1 171 ? -4.663 12.491 19.301 1.00 88.44 171 TYR A O 1
ATOM 1336 N N . MET A 1 172 ? -4.821 14.544 20.212 1.00 92.56 172 MET A N 1
ATOM 1337 C CA . MET A 1 172 ? -4.238 15.227 19.058 1.00 92.56 172 MET A CA 1
ATOM 1338 C C . MET A 1 172 ? -2.823 14.757 18.749 1.00 92.56 172 MET A C 1
ATOM 1340 O O . MET A 1 172 ? -2.509 14.543 17.581 1.00 92.56 172 MET A O 1
ATOM 1344 N N . LEU A 1 173 ? -1.989 14.520 19.765 1.00 88.88 173 LEU A N 1
ATOM 1345 C CA . LEU A 1 173 ? -0.654 13.968 19.551 1.00 88.88 173 LEU A CA 1
ATOM 1346 C C . LEU A 1 173 ? -0.727 12.574 18.906 1.00 88.88 173 LEU A C 1
ATOM 1348 O O . LEU A 1 173 ? 0.020 12.288 17.975 1.00 88.88 173 LEU A O 1
ATOM 1352 N N . ASN A 1 174 ? -1.668 11.725 19.336 1.00 88.12 174 ASN A N 1
ATOM 1353 C CA . ASN A 1 174 ? -1.864 10.398 18.743 1.00 88.12 174 ASN A CA 1
ATOM 1354 C C . ASN A 1 174 ? -2.339 10.481 17.283 1.00 88.12 174 ASN A C 1
ATOM 1356 O O . ASN A 1 174 ? -1.892 9.692 16.449 1.00 88.12 174 ASN A O 1
ATOM 1360 N N . VAL A 1 175 ? -3.211 11.447 16.968 1.00 91.69 175 VAL A N 1
ATOM 1361 C CA . VAL A 1 175 ? -3.666 11.716 15.597 1.00 91.69 175 VAL A CA 1
ATOM 1362 C C . VAL A 1 175 ? -2.506 12.188 14.725 1.00 91.69 175 VAL A C 1
ATOM 1364 O O . VAL A 1 175 ? -2.316 11.634 13.648 1.00 91.69 175 VAL A O 1
ATOM 1367 N N . VAL A 1 176 ? -1.703 13.152 15.184 1.00 91.62 176 VAL A N 1
ATOM 1368 C CA . VAL A 1 176 ? -0.552 13.670 14.425 1.00 91.62 176 VAL A CA 1
ATOM 1369 C C . VAL A 1 176 ? 0.466 12.562 14.153 1.00 91.62 176 VAL A C 1
ATOM 1371 O O . VAL A 1 176 ? 0.815 12.350 12.993 1.00 91.62 176 VAL A O 1
ATOM 1374 N N . CYS A 1 177 ? 0.879 11.802 15.176 1.00 89.88 177 CYS A N 1
ATOM 1375 C CA . CYS A 1 177 ? 1.754 10.641 14.980 1.00 89.88 177 CYS A CA 1
ATOM 1376 C C . CYS A 1 177 ? 1.124 9.633 14.012 1.00 89.88 177 CYS A C 1
ATOM 1378 O O . CYS A 1 177 ? 1.772 9.199 13.072 1.00 89.88 177 CYS A O 1
ATOM 1380 N N . GLY A 1 178 ? -0.166 9.321 14.173 1.00 90.69 178 GLY A N 1
ATOM 1381 C CA . GLY A 1 178 ? -0.869 8.401 13.280 1.00 90.69 178 GLY A CA 1
ATOM 1382 C C . GLY A 1 178 ? -0.885 8.849 11.815 1.00 90.69 178 GLY A C 1
ATOM 1383 O O . GLY A 1 178 ? -0.740 8.010 10.932 1.00 90.69 178 GLY A O 1
ATOM 1384 N N . VAL A 1 179 ? -1.033 10.147 11.539 1.00 93.12 179 VAL A N 1
ATOM 1385 C CA . VAL A 1 179 ? -0.973 10.685 10.170 1.00 93.12 179 VAL A CA 1
ATOM 1386 C C . VAL A 1 179 ? 0.437 10.558 9.593 1.00 93.12 179 VAL A C 1
ATOM 1388 O O . VAL A 1 179 ? 0.573 10.121 8.453 1.00 93.12 179 VAL A O 1
ATOM 1391 N N . LEU A 1 180 ? 1.471 10.891 10.371 1.00 91.50 180 LEU A N 1
ATOM 1392 C CA . LEU A 1 180 ? 2.869 10.746 9.948 1.00 91.50 180 LEU A CA 1
ATOM 1393 C C . LEU A 1 180 ? 3.226 9.279 9.673 1.00 91.50 180 LEU A C 1
ATOM 1395 O O . LEU A 1 180 ? 3.803 8.977 8.630 1.00 91.50 180 LEU A O 1
ATOM 1399 N N . ASP A 1 181 ? 2.809 8.368 10.554 1.00 89.25 181 ASP A N 1
ATOM 1400 C CA . ASP A 1 181 ? 3.038 6.930 10.408 1.00 89.25 181 ASP A CA 1
ATOM 1401 C C . ASP A 1 181 ? 2.350 6.392 9.143 1.00 89.25 181 ASP A C 1
ATOM 1403 O O . ASP A 1 181 ? 2.965 5.691 8.339 1.00 89.25 181 ASP A O 1
ATOM 1407 N N . LEU A 1 182 ? 1.078 6.750 8.924 1.00 90.06 182 LEU A N 1
ATOM 1408 C CA . LEU A 1 182 ? 0.333 6.339 7.730 1.00 90.06 182 LEU A CA 1
ATOM 1409 C C . LEU A 1 182 ? 0.945 6.910 6.450 1.00 90.06 182 LEU A C 1
ATOM 1411 O O . LEU A 1 182 ? 1.015 6.200 5.445 1.00 90.06 182 LEU A O 1
ATOM 1415 N N . PHE A 1 183 ? 1.408 8.160 6.483 1.00 91.06 183 PHE A N 1
ATOM 1416 C CA . PHE A 1 183 ? 2.103 8.775 5.360 1.00 91.06 183 PHE A CA 1
ATOM 1417 C C . PHE A 1 183 ? 3.390 8.009 5.030 1.00 91.06 183 PHE A C 1
ATOM 1419 O O . PHE A 1 183 ? 3.549 7.563 3.894 1.00 91.06 183 PHE A O 1
ATOM 1426 N N . ALA A 1 184 ? 4.251 7.761 6.022 1.00 90.06 184 ALA A N 1
ATOM 1427 C CA . ALA A 1 184 ? 5.503 7.024 5.849 1.00 90.06 184 ALA A CA 1
ATOM 1428 C C . ALA A 1 184 ? 5.278 5.597 5.320 1.00 90.06 184 ALA A C 1
ATOM 1430 O O . ALA A 1 184 ? 5.947 5.170 4.375 1.00 90.06 184 ALA A O 1
ATOM 1431 N N . ILE A 1 185 ? 4.291 4.877 5.864 1.00 88.12 185 ILE A N 1
ATOM 1432 C CA . ILE A 1 185 ? 3.913 3.539 5.388 1.00 88.12 185 ILE A CA 1
ATOM 1433 C C . ILE A 1 185 ? 3.420 3.605 3.938 1.00 88.12 185 ILE A C 1
ATOM 1435 O O . ILE A 1 185 ? 3.841 2.799 3.109 1.00 88.12 185 ILE A O 1
ATOM 1439 N N . SER A 1 186 ? 2.556 4.569 3.603 1.00 89.25 186 SER A N 1
ATOM 1440 C CA . SER A 1 186 ? 2.012 4.707 2.246 1.00 89.25 186 SER A CA 1
ATOM 1441 C C . SER A 1 186 ? 3.086 5.047 1.207 1.00 89.25 186 SER A C 1
ATOM 1443 O O . SER A 1 186 ? 3.088 4.465 0.118 1.00 89.25 186 SER A O 1
ATOM 1445 N N . ALA A 1 187 ? 4.037 5.918 1.557 1.00 89.44 187 ALA A N 1
ATOM 1446 C CA . ALA A 1 187 ? 5.179 6.257 0.719 1.00 89.44 187 ALA A CA 1
ATOM 1447 C C . ALA A 1 187 ? 6.088 5.036 0.521 1.00 89.44 187 ALA A C 1
ATOM 1449 O O . ALA A 1 187 ? 6.438 4.704 -0.609 1.00 89.44 187 ALA A O 1
ATOM 1450 N N . SER A 1 188 ? 6.383 4.304 1.598 1.00 87.12 188 SER A N 1
ATOM 1451 C CA . SER A 1 188 ? 7.203 3.090 1.539 1.00 87.12 188 SER A CA 1
ATOM 1452 C C . SER A 1 188 ? 6.570 2.029 0.636 1.00 87.12 188 SER A C 1
ATOM 1454 O O . SER A 1 188 ? 7.218 1.531 -0.274 1.00 87.12 188 SER A O 1
ATOM 1456 N N . ILE A 1 189 ? 5.279 1.729 0.805 1.00 88.19 189 ILE A N 1
ATOM 1457 C CA . ILE A 1 189 ? 4.566 0.748 -0.034 1.00 88.19 189 ILE A CA 1
ATOM 1458 C C . ILE A 1 189 ? 4.589 1.149 -1.517 1.00 88.19 189 ILE A C 1
ATOM 1460 O O . ILE A 1 189 ? 4.707 0.282 -2.379 1.00 88.19 189 ILE A O 1
ATOM 1464 N N . SER A 1 190 ? 4.480 2.446 -1.813 1.00 89.44 190 SER A N 1
ATOM 1465 C CA . SER A 1 190 ? 4.371 2.943 -3.190 1.00 89.44 190 SER A CA 1
ATOM 1466 C C . SER A 1 190 ? 5.721 3.036 -3.902 1.00 89.44 190 SER A C 1
ATOM 1468 O O . SER A 1 190 ? 5.809 2.735 -5.090 1.00 89.44 190 SER A O 1
ATOM 1470 N N . PHE A 1 191 ? 6.773 3.452 -3.194 1.00 89.25 191 PHE A N 1
ATOM 1471 C CA . PHE A 1 191 ? 8.056 3.802 -3.809 1.00 89.25 191 PHE A CA 1
ATOM 1472 C C . PHE A 1 191 ? 9.177 2.810 -3.515 1.00 89.25 191 PHE A C 1
ATOM 1474 O O . PHE A 1 191 ? 10.093 2.700 -4.325 1.00 89.25 191 PHE A O 1
ATOM 1481 N N . LEU A 1 192 ? 9.113 2.045 -2.421 1.00 89.38 192 LEU A N 1
ATOM 1482 C CA . LEU A 1 192 ? 10.167 1.090 -2.074 1.00 89.38 192 LEU A CA 1
ATOM 1483 C C . LEU A 1 192 ? 10.376 -0.011 -3.128 1.00 89.38 192 LEU A C 1
ATOM 1485 O O . LEU A 1 192 ? 11.536 -0.297 -3.417 1.00 89.38 192 LEU A O 1
ATOM 1489 N N . PRO A 1 193 ? 9.338 -0.601 -3.766 1.00 90.62 193 PRO A N 1
ATOM 1490 C CA . PRO A 1 193 ? 9.571 -1.569 -4.840 1.00 90.62 193 PRO A CA 1
ATOM 1491 C C . PRO A 1 193 ? 10.369 -0.940 -5.981 1.00 90.62 193 PRO A C 1
ATOM 1493 O O . PRO A 1 193 ? 11.352 -1.511 -6.448 1.00 90.62 193 PRO A O 1
ATOM 1496 N N . LYS A 1 194 ? 10.016 0.296 -6.356 1.00 89.12 194 LYS A N 1
ATOM 1497 C CA . LYS A 1 194 ? 10.697 1.010 -7.433 1.00 89.12 194 LYS A CA 1
ATOM 1498 C C . LYS A 1 194 ? 12.108 1.440 -7.052 1.00 89.12 194 LYS A C 1
ATOM 1500 O O . LYS A 1 194 ? 13.010 1.402 -7.886 1.00 89.12 194 LYS A O 1
ATOM 1505 N N . TYR A 1 195 ? 12.318 1.803 -5.793 1.00 88.38 195 TYR A N 1
ATOM 1506 C CA . TYR A 1 195 ? 13.645 2.043 -5.246 1.00 88.38 195 TYR A CA 1
ATOM 1507 C C . TYR A 1 195 ? 14.514 0.784 -5.360 1.00 88.38 195 TYR A C 1
ATOM 1509 O O . TYR A 1 195 ? 15.637 0.856 -5.846 1.00 88.38 195 TYR A O 1
ATOM 1517 N N . MET A 1 196 ? 13.969 -0.387 -5.013 1.00 88.31 196 MET A N 1
ATOM 1518 C CA . MET A 1 196 ? 14.688 -1.658 -5.119 1.00 88.31 196 MET A CA 1
ATOM 1519 C C . MET A 1 196 ? 15.021 -2.023 -6.571 1.00 88.31 196 MET A C 1
ATOM 1521 O O . MET A 1 196 ? 16.134 -2.458 -6.859 1.00 88.31 196 MET A O 1
ATOM 1525 N N . GLU A 1 197 ? 14.084 -1.798 -7.494 1.00 87.38 197 GLU A N 1
ATOM 1526 C CA . GLU A 1 197 ? 14.314 -1.995 -8.928 1.00 87.38 197 GLU A CA 1
ATOM 1527 C C . GLU A 1 197 ? 15.414 -1.079 -9.474 1.00 87.38 197 GLU A C 1
ATOM 1529 O O . GLU A 1 197 ? 16.260 -1.515 -10.247 1.00 87.38 197 GLU A O 1
ATOM 1534 N N . THR A 1 198 ? 15.407 0.195 -9.078 1.00 83.62 198 THR A N 1
ATOM 1535 C CA . THR A 1 198 ? 16.305 1.211 -9.647 1.00 83.62 198 THR A CA 1
ATOM 1536 C C . THR A 1 198 ? 17.702 1.183 -9.036 1.00 83.62 198 THR A C 1
ATOM 1538 O O . THR A 1 198 ? 18.681 1.259 -9.770 1.00 83.62 198 THR A O 1
ATOM 1541 N N . GLN A 1 199 ? 17.814 1.053 -7.713 1.00 84.81 199 GLN A N 1
ATOM 1542 C CA . GLN A 1 199 ? 19.101 1.105 -7.011 1.00 84.81 199 GLN A CA 1
ATOM 1543 C C . GLN A 1 199 ? 19.828 -0.237 -7.019 1.00 84.81 199 GLN A C 1
ATOM 1545 O O . GLN A 1 199 ? 21.036 -0.284 -7.230 1.00 84.81 199 GLN A O 1
ATOM 1550 N N . PHE A 1 200 ? 19.102 -1.341 -6.826 1.00 84.69 200 PHE A N 1
ATOM 1551 C CA . PHE A 1 200 ? 19.701 -2.678 -6.774 1.00 84.69 200 PHE A CA 1
ATOM 1552 C C . PHE A 1 200 ? 19.577 -3.441 -8.097 1.00 84.69 200 PHE A C 1
ATOM 1554 O O . PHE A 1 200 ? 19.986 -4.597 -8.167 1.00 84.69 200 PHE A O 1
ATOM 1561 N N . SER A 1 201 ? 19.031 -2.812 -9.148 1.00 84.25 201 SER A N 1
ATOM 1562 C CA . SER A 1 201 ? 18.805 -3.443 -10.459 1.00 84.25 201 SER A CA 1
ATOM 1563 C C . SER A 1 201 ? 18.042 -4.769 -10.359 1.00 84.25 201 SER A C 1
ATOM 1565 O O . SER A 1 201 ? 18.274 -5.696 -11.136 1.00 84.25 201 SER A O 1
ATOM 1567 N N . LEU A 1 202 ? 17.144 -4.875 -9.374 1.00 88.56 202 LEU A N 1
ATOM 1568 C CA . LEU A 1 202 ? 16.340 -6.071 -9.168 1.00 88.56 202 LEU A CA 1
ATOM 1569 C C . LEU A 1 202 ? 15.147 -6.070 -10.131 1.00 88.56 202 LEU A C 1
ATOM 1571 O O . LEU A 1 202 ? 14.509 -5.034 -10.316 1.00 88.56 202 LEU A O 1
ATOM 1575 N N . PRO A 1 203 ? 14.773 -7.221 -10.708 1.00 90.69 203 PRO A N 1
ATOM 1576 C CA . PRO A 1 203 ? 13.535 -7.322 -11.460 1.00 90.69 203 PRO A CA 1
ATOM 1577 C C . PRO A 1 203 ? 12.322 -7.104 -10.549 1.00 90.69 203 PRO A C 1
ATOM 1579 O O . PRO A 1 203 ? 12.312 -7.522 -9.385 1.00 90.69 203 PRO A O 1
ATOM 1582 N N . ALA A 1 204 ? 11.258 -6.520 -11.105 1.00 91.31 204 ALA A N 1
ATOM 1583 C CA . ALA A 1 204 ? 10.047 -6.141 -10.369 1.00 91.31 204 ALA A CA 1
ATOM 1584 C C . ALA A 1 204 ? 9.457 -7.290 -9.529 1.00 91.31 204 ALA A C 1
ATOM 1586 O O . ALA A 1 204 ? 8.995 -7.092 -8.404 1.00 91.31 204 ALA A O 1
ATOM 1587 N N . TRP A 1 205 ? 9.517 -8.529 -10.029 1.00 92.12 205 TRP A N 1
ATOM 1588 C CA . TRP A 1 205 ? 9.017 -9.687 -9.289 1.00 92.12 205 TRP A CA 1
ATOM 1589 C C . TRP A 1 205 ? 9.820 -9.980 -8.013 1.00 92.12 205 TRP A C 1
ATOM 1591 O O . TRP A 1 205 ? 9.221 -10.372 -7.008 1.00 92.12 205 TRP A O 1
ATOM 1601 N N . GLN A 1 206 ? 11.146 -9.795 -8.025 1.00 93.88 206 GLN A N 1
ATOM 1602 C CA . GLN A 1 206 ? 11.994 -9.990 -6.842 1.00 93.88 206 GLN A CA 1
ATOM 1603 C C . GLN A 1 206 ? 11.723 -8.899 -5.813 1.00 93.88 206 GLN A C 1
ATOM 1605 O O . GLN A 1 206 ? 11.480 -9.218 -4.650 1.00 93.88 206 GLN A O 1
ATOM 1610 N N . ALA A 1 207 ? 11.678 -7.638 -6.253 1.00 93.25 207 ALA A N 1
ATOM 1611 C CA . ALA A 1 207 ? 11.378 -6.499 -5.389 1.00 93.25 207 ALA A CA 1
ATOM 1612 C C . ALA A 1 207 ? 10.017 -6.665 -4.684 1.00 93.25 207 ALA A C 1
ATOM 1614 O O . ALA A 1 207 ? 9.934 -6.586 -3.456 1.00 93.25 207 ALA A O 1
ATOM 1615 N N . ASN A 1 208 ? 8.968 -7.002 -5.442 1.00 92.94 208 ASN A N 1
ATOM 1616 C CA . ASN A 1 208 ? 7.628 -7.237 -4.900 1.00 92.94 208 ASN A CA 1
ATOM 1617 C C . ASN A 1 208 ? 7.589 -8.410 -3.905 1.00 92.94 208 ASN A C 1
ATOM 1619 O O . ASN A 1 208 ? 6.949 -8.306 -2.859 1.00 92.94 208 ASN A O 1
ATOM 1623 N N . MET A 1 209 ? 8.306 -9.507 -4.183 1.00 93.38 209 MET A N 1
ATOM 1624 C CA . MET A 1 209 ? 8.367 -10.661 -3.276 1.00 93.38 209 MET A CA 1
ATOM 1625 C C . MET A 1 209 ? 9.066 -10.321 -1.955 1.00 93.38 209 MET A C 1
ATOM 1627 O O . MET A 1 209 ? 8.577 -10.682 -0.884 1.00 93.38 209 MET A O 1
ATOM 1631 N N . MET A 1 210 ? 10.195 -9.608 -2.018 1.00 93.25 210 MET A N 1
ATOM 1632 C CA . MET A 1 210 ? 10.946 -9.202 -0.828 1.00 93.25 210 MET A CA 1
ATOM 1633 C C . MET A 1 210 ? 10.111 -8.299 0.081 1.00 93.25 210 MET A C 1
ATOM 1635 O O . MET A 1 210 ? 10.080 -8.508 1.292 1.00 93.25 210 MET A O 1
ATOM 1639 N N . ILE A 1 211 ? 9.385 -7.339 -0.498 1.00 92.19 211 ILE A N 1
ATOM 1640 C CA . ILE A 1 211 ? 8.522 -6.426 0.260 1.00 92.19 211 ILE A CA 1
ATOM 1641 C C . ILE A 1 211 ? 7.337 -7.173 0.875 1.00 92.19 211 ILE A C 1
ATOM 1643 O O . ILE A 1 211 ? 7.035 -6.973 2.052 1.00 92.19 211 ILE A O 1
ATOM 1647 N N . GLY A 1 212 ? 6.706 -8.084 0.128 1.00 91.50 212 GLY A N 1
ATOM 1648 C CA . GLY A 1 212 ? 5.639 -8.935 0.659 1.00 91.50 212 GLY A CA 1
ATOM 1649 C C . GLY A 1 212 ? 6.091 -9.752 1.875 1.00 91.50 212 GLY A C 1
ATOM 1650 O O . GLY A 1 212 ? 5.400 -9.777 2.896 1.00 91.50 212 GLY A O 1
ATOM 1651 N N . LEU A 1 213 ? 7.281 -10.359 1.801 1.00 91.56 213 LEU A N 1
ATOM 1652 C CA . LEU A 1 213 ? 7.877 -11.121 2.901 1.00 91.56 213 LEU A CA 1
ATOM 1653 C C . LEU A 1 213 ? 8.231 -10.228 4.099 1.00 91.56 213 LEU A C 1
ATOM 1655 O O . LEU A 1 213 ? 7.929 -10.586 5.238 1.00 91.56 213 LEU A O 1
ATOM 1659 N N . LEU A 1 214 ? 8.823 -9.056 3.851 1.00 91.75 214 LEU A N 1
ATOM 1660 C CA . LEU A 1 214 ? 9.171 -8.087 4.890 1.00 91.75 214 LEU A CA 1
ATOM 1661 C C . LEU A 1 214 ? 7.932 -7.640 5.675 1.00 91.75 214 LEU A C 1
ATOM 1663 O O . LEU A 1 214 ? 7.946 -7.648 6.908 1.00 91.75 214 LEU A O 1
ATOM 1667 N N . ILE A 1 215 ? 6.844 -7.296 4.978 1.00 90.38 215 ILE A N 1
ATOM 1668 C CA . ILE A 1 215 ? 5.575 -6.898 5.604 1.00 90.38 215 ILE A CA 1
ATOM 1669 C C . ILE A 1 215 ? 4.993 -8.059 6.414 1.00 90.38 215 ILE A C 1
ATOM 1671 O O . ILE A 1 215 ? 4.561 -7.858 7.546 1.00 90.38 215 ILE A O 1
ATOM 1675 N N . MET A 1 216 ? 5.019 -9.281 5.875 1.00 90.56 216 MET A N 1
ATOM 1676 C CA . MET A 1 216 ? 4.499 -10.457 6.574 1.00 90.56 216 MET A CA 1
ATOM 1677 C C . MET A 1 216 ? 5.234 -10.714 7.893 1.00 90.56 216 MET A C 1
ATOM 1679 O O . MET A 1 216 ? 4.597 -10.885 8.934 1.00 90.56 216 MET A O 1
ATOM 1683 N N . VAL A 1 217 ? 6.569 -10.729 7.856 1.00 91.69 217 VAL A N 1
ATOM 1684 C CA . VAL A 1 217 ? 7.400 -11.015 9.031 1.00 91.69 217 VAL A CA 1
ATOM 1685 C C . VAL A 1 217 ? 7.274 -9.896 10.063 1.00 91.69 217 VAL A C 1
ATOM 1687 O O . VAL A 1 217 ? 7.021 -10.175 11.234 1.00 91.69 217 VAL A O 1
ATOM 1690 N N . SER A 1 218 ? 7.389 -8.635 9.640 1.00 90.56 218 SER A N 1
ATOM 1691 C CA . SER A 1 218 ? 7.321 -7.483 10.548 1.00 90.56 218 SER A CA 1
ATOM 1692 C C . SER A 1 218 ? 5.945 -7.334 11.202 1.00 90.56 218 SER A C 1
ATOM 1694 O O . SER A 1 218 ? 5.860 -7.205 12.424 1.00 90.56 218 SER A O 1
ATOM 1696 N N . ALA A 1 219 ? 4.858 -7.421 10.430 1.00 88.69 219 ALA A N 1
ATOM 1697 C CA . ALA A 1 219 ? 3.511 -7.278 10.968 1.00 88.69 219 ALA A CA 1
ATOM 1698 C C . ALA A 1 219 ? 3.103 -8.480 11.835 1.00 88.69 219 ALA A C 1
ATOM 1700 O O . ALA A 1 219 ? 2.451 -8.300 12.868 1.00 88.69 219 ALA A O 1
ATOM 1701 N N . GLY A 1 220 ? 3.521 -9.695 11.458 1.00 88.06 220 GLY A N 1
ATOM 1702 C CA . GLY A 1 220 ? 3.300 -10.909 12.243 1.00 88.06 220 GLY A CA 1
ATOM 1703 C C . GLY A 1 220 ? 4.019 -10.865 13.591 1.00 88.06 220 GLY A C 1
ATOM 1704 O O . GLY A 1 220 ? 3.379 -11.004 14.636 1.00 88.06 220 GLY A O 1
ATOM 1705 N N . LEU A 1 221 ? 5.332 -10.604 13.588 1.00 91.38 221 LEU A N 1
ATOM 1706 C CA . LEU A 1 221 ? 6.126 -10.492 14.815 1.00 91.38 221 LEU A CA 1
ATOM 1707 C C . LEU A 1 221 ? 5.649 -9.333 15.693 1.00 91.38 221 LEU A C 1
ATOM 1709 O O . LEU A 1 221 ? 5.461 -9.526 16.891 1.00 91.38 221 LEU A O 1
ATOM 1713 N N . GLY A 1 222 ? 5.389 -8.158 15.113 1.00 90.88 222 GLY A N 1
ATOM 1714 C CA . GLY A 1 222 ? 4.906 -6.993 15.856 1.00 90.88 222 GLY A CA 1
ATOM 1715 C C . GLY A 1 222 ? 3.567 -7.250 16.551 1.00 90.88 222 GLY A C 1
ATOM 1716 O O . GLY A 1 222 ? 3.414 -6.939 17.734 1.00 90.88 222 GLY A O 1
ATOM 1717 N N . SER A 1 223 ? 2.623 -7.892 15.855 1.00 88.94 223 SER A N 1
ATOM 1718 C CA . SER A 1 223 ? 1.312 -8.239 16.422 1.00 88.94 223 SER A CA 1
ATOM 1719 C C . SER A 1 223 ? 1.425 -9.272 17.547 1.00 88.94 223 SER A C 1
ATOM 1721 O O . SER A 1 223 ? 0.782 -9.120 18.588 1.00 88.94 223 SER A O 1
ATOM 1723 N N . LEU A 1 224 ? 2.266 -10.300 17.374 1.00 89.38 224 LEU A N 1
ATOM 1724 C CA . LEU A 1 224 ? 2.500 -11.325 18.396 1.00 89.38 224 LEU A CA 1
ATOM 1725 C C . LEU A 1 224 ? 3.189 -10.746 19.632 1.00 89.38 224 LEU A C 1
ATOM 1727 O O . LEU A 1 224 ? 2.716 -10.953 20.749 1.00 89.38 224 LEU A O 1
ATOM 1731 N N . ILE A 1 225 ? 4.268 -9.983 19.445 1.00 92.12 225 ILE A N 1
ATOM 1732 C CA . ILE A 1 225 ? 5.009 -9.351 20.541 1.00 92.12 225 ILE A CA 1
ATOM 1733 C C . ILE A 1 225 ? 4.095 -8.381 21.293 1.00 92.12 225 ILE A C 1
ATOM 1735 O O . ILE A 1 225 ? 3.998 -8.472 22.516 1.00 92.12 225 ILE A O 1
ATOM 1739 N N . GLY A 1 226 ? 3.365 -7.513 20.585 1.00 90.06 226 GLY A N 1
ATOM 1740 C CA . GLY A 1 226 ? 2.417 -6.579 21.195 1.00 90.06 226 GLY A CA 1
ATOM 1741 C C . GLY A 1 226 ? 1.328 -7.291 22.001 1.00 90.06 226 GLY A C 1
ATOM 1742 O O . GLY A 1 226 ? 1.072 -6.932 23.153 1.00 90.06 226 GLY A O 1
ATOM 1743 N N . GLY A 1 227 ? 0.743 -8.357 21.444 1.00 87.12 227 GLY A N 1
ATOM 1744 C CA . GLY A 1 227 ? -0.256 -9.178 22.128 1.00 87.12 227 GLY A CA 1
ATOM 1745 C C . GLY A 1 227 ? 0.292 -9.876 23.376 1.00 87.12 227 GLY A C 1
ATOM 1746 O O . GLY A 1 227 ? -0.335 -9.827 24.438 1.00 87.12 227 GLY A O 1
ATOM 1747 N N . CYS A 1 228 ? 1.479 -10.482 23.288 1.00 89.62 228 CYS A N 1
ATOM 1748 C CA . CYS A 1 228 ? 2.141 -11.134 24.419 1.00 89.62 228 CYS A CA 1
ATOM 1749 C C . CYS A 1 228 ? 2.496 -10.142 25.530 1.00 89.62 228 CYS A C 1
ATOM 1751 O O . CYS A 1 228 ? 2.276 -10.441 26.704 1.00 89.62 228 CYS A O 1
ATOM 1753 N N . VAL A 1 229 ? 3.011 -8.965 25.172 1.00 91.00 229 VAL A N 1
ATOM 1754 C CA . VAL A 1 229 ? 3.365 -7.894 26.110 1.00 91.00 229 VAL A CA 1
ATOM 1755 C C . VAL A 1 229 ? 2.122 -7.425 26.871 1.00 91.00 229 VAL A C 1
ATOM 1757 O O . VAL A 1 229 ? 2.106 -7.462 28.101 1.00 91.00 229 VAL A O 1
ATOM 1760 N N . VAL A 1 230 ? 1.033 -7.091 26.175 1.00 88.00 230 VAL A N 1
ATOM 1761 C CA . VAL A 1 230 ? -0.215 -6.661 26.833 1.00 88.00 230 VAL A CA 1
ATOM 1762 C C . VAL A 1 230 ? -0.802 -7.772 27.712 1.00 88.00 230 VAL A C 1
ATOM 1764 O O . VAL A 1 230 ? -1.243 -7.503 28.832 1.00 88.00 230 VAL A O 1
ATOM 1767 N N . SER A 1 231 ? -0.752 -9.025 27.250 1.00 85.94 231 SER A N 1
ATOM 1768 C CA . SER A 1 231 ? -1.298 -10.175 27.984 1.00 85.94 231 SER A CA 1
ATOM 1769 C C . SER A 1 231 ? -0.507 -10.504 29.253 1.00 85.94 231 SER A C 1
ATOM 1771 O O . SER A 1 231 ? -1.104 -10.854 30.271 1.00 85.94 231 SER A O 1
ATOM 1773 N N . LYS A 1 232 ? 0.828 -10.389 29.217 1.00 89.81 232 LYS A N 1
ATOM 1774 C CA . LYS A 1 232 ? 1.687 -10.685 30.373 1.00 89.81 232 LYS A CA 1
ATOM 1775 C C . LYS A 1 232 ? 1.654 -9.582 31.425 1.00 89.81 232 LYS A C 1
ATOM 1777 O O . LYS A 1 232 ? 1.518 -9.886 32.605 1.00 89.81 232 LYS A O 1
ATOM 1782 N N . PHE A 1 233 ? 1.772 -8.321 31.012 1.00 87.69 233 PHE A N 1
ATOM 1783 C CA . PHE A 1 233 ? 1.904 -7.202 31.949 1.00 87.69 233 PHE A CA 1
ATOM 1784 C C . PHE A 1 233 ? 0.564 -6.663 32.466 1.00 87.69 233 PHE A C 1
ATOM 1786 O O . PHE A 1 233 ? 0.566 -5.879 33.411 1.00 87.69 233 PHE A O 1
ATOM 1793 N N . LYS A 1 234 ? -0.573 -7.090 31.886 1.00 88.31 234 LYS A N 1
ATOM 1794 C CA . LYS A 1 234 ? -1.933 -6.683 32.295 1.00 88.31 234 LYS A CA 1
ATOM 1795 C C . LYS A 1 234 ? -2.049 -5.166 32.492 1.00 88.31 234 LYS A C 1
ATOM 1797 O O . LYS A 1 234 ? -2.504 -4.692 33.532 1.00 88.31 234 LYS A O 1
ATOM 1802 N N . PHE A 1 235 ? -1.584 -4.403 31.505 1.00 83.38 235 PHE A N 1
ATOM 1803 C CA . PHE A 1 235 ? -1.518 -2.950 31.613 1.00 83.38 235 PHE A CA 1
ATOM 1804 C C . PHE A 1 235 ? -2.884 -2.319 31.882 1.00 83.38 235 PHE A C 1
ATOM 1806 O O . PHE A 1 235 ? -3.894 -2.690 31.282 1.00 83.38 235 PHE A O 1
ATOM 1813 N N . LEU A 1 236 ? -2.887 -1.291 32.732 1.00 88.25 236 LEU A N 1
ATOM 1814 C CA . LEU A 1 236 ? -4.013 -0.372 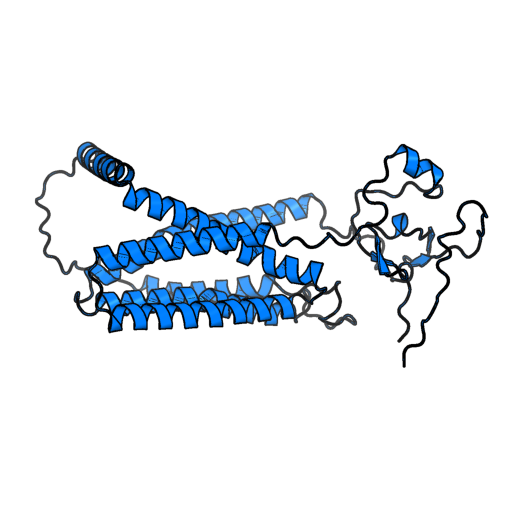32.829 1.00 88.25 236 LEU A CA 1
ATOM 1815 C C . LEU A 1 236 ? -4.147 0.410 31.509 1.00 88.25 236 LEU A C 1
ATOM 1817 O O . LEU A 1 236 ? -3.147 0.661 30.832 1.00 88.25 236 LEU A O 1
ATOM 1821 N N . LEU A 1 237 ? -5.363 0.847 31.161 1.00 84.44 237 LEU A N 1
ATOM 1822 C CA . LEU A 1 237 ? -5.643 1.546 29.896 1.00 84.44 237 LEU A CA 1
ATOM 1823 C C . LEU A 1 237 ? -4.697 2.734 29.653 1.00 84.44 237 LEU A C 1
ATOM 1825 O O . LEU A 1 237 ? -4.166 2.884 28.557 1.00 84.44 237 LEU A O 1
ATOM 1829 N N . LEU A 1 238 ? -4.443 3.547 30.681 1.00 85.50 238 LEU A N 1
ATOM 1830 C CA . LEU A 1 238 ? -3.575 4.720 30.567 1.00 85.50 238 LEU A CA 1
ATOM 1831 C C . LEU A 1 238 ? -2.105 4.340 30.335 1.00 85.50 238 LEU A C 1
ATOM 1833 O O . LEU A 1 238 ? -1.427 4.959 29.520 1.00 85.50 238 LEU A O 1
ATOM 1837 N N . THR A 1 239 ? -1.623 3.287 30.998 1.00 87.50 239 THR A N 1
ATOM 1838 C CA . THR A 1 239 ? -0.271 2.755 30.783 1.00 87.50 239 THR A CA 1
ATOM 1839 C C . THR A 1 239 ? -0.125 2.216 29.364 1.00 87.50 239 THR A C 1
ATOM 1841 O O . THR A 1 239 ? 0.857 2.521 28.697 1.00 87.50 239 THR A O 1
ATOM 1844 N N . CYS A 1 240 ? -1.129 1.484 28.870 1.00 87.56 240 CYS A N 1
ATOM 1845 C CA . CYS A 1 240 ? -1.151 0.989 27.497 1.00 87.56 240 CYS A CA 1
ATOM 1846 C C . CYS A 1 240 ? -1.099 2.142 26.483 1.00 87.56 240 CYS A C 1
ATOM 1848 O O . CYS A 1 240 ? -0.272 2.115 25.575 1.00 87.56 240 CYS A O 1
ATOM 1850 N N . LEU A 1 241 ? -1.911 3.186 26.679 1.00 86.62 241 LEU A N 1
ATOM 1851 C CA . LEU A 1 241 ? -1.899 4.376 25.826 1.00 86.62 241 LEU A CA 1
ATOM 1852 C C . LEU A 1 241 ? -0.533 5.073 25.833 1.00 86.62 241 LEU A C 1
ATOM 1854 O O . LEU A 1 241 ? -0.016 5.386 24.765 1.00 86.62 241 LEU A O 1
ATOM 1858 N N . ASN A 1 242 ? 0.086 5.258 27.000 1.00 86.00 242 ASN A N 1
ATOM 1859 C CA . ASN A 1 242 ? 1.409 5.879 27.093 1.00 86.00 242 ASN A CA 1
ATOM 1860 C C . ASN A 1 242 ? 2.494 5.031 26.411 1.00 86.00 242 ASN A C 1
ATOM 1862 O O . ASN A 1 242 ? 3.300 5.572 25.658 1.00 86.00 242 ASN A O 1
ATOM 1866 N N . CYS A 1 243 ? 2.495 3.708 26.603 1.00 88.56 243 CYS A N 1
ATOM 1867 C CA . CYS A 1 243 ? 3.424 2.811 25.911 1.00 88.56 243 CYS A CA 1
ATOM 1868 C C . CYS A 1 243 ? 3.249 2.874 24.387 1.00 88.56 243 CYS A C 1
ATOM 1870 O O . CYS A 1 243 ? 4.237 2.953 23.662 1.00 88.56 243 CYS A O 1
ATOM 1872 N N . LEU A 1 244 ? 2.004 2.887 23.898 1.00 88.69 244 LEU A N 1
ATOM 1873 C CA . LEU A 1 244 ? 1.713 3.031 22.471 1.00 88.69 244 LEU A CA 1
ATOM 1874 C C . LEU A 1 244 ? 2.220 4.367 21.920 1.00 88.69 244 LEU A C 1
ATOM 1876 O O . LEU A 1 244 ? 2.798 4.392 20.837 1.00 88.69 244 LEU A O 1
ATOM 1880 N N . MET A 1 245 ? 2.043 5.461 22.665 1.00 87.75 245 MET A N 1
ATOM 1881 C CA . MET A 1 245 ? 2.559 6.775 22.274 1.00 87.75 245 MET A CA 1
ATOM 1882 C C . MET A 1 245 ? 4.083 6.775 22.154 1.00 87.75 245 MET A C 1
ATOM 1884 O O . MET A 1 245 ? 4.607 7.257 21.155 1.00 87.75 245 MET A O 1
ATOM 1888 N N . VAL A 1 246 ? 4.790 6.189 23.124 1.00 89.94 246 VAL A N 1
ATOM 1889 C CA . VAL A 1 246 ? 6.257 6.079 23.080 1.00 89.94 246 VAL A CA 1
ATOM 1890 C C . VAL A 1 246 ? 6.709 5.271 21.863 1.00 89.94 246 VAL A C 1
ATOM 1892 O O . VAL A 1 246 ? 7.583 5.722 21.129 1.00 89.94 246 VAL A O 1
ATOM 1895 N N . ILE A 1 247 ? 6.088 4.117 21.603 1.00 90.94 247 ILE A N 1
ATOM 1896 C CA . ILE A 1 247 ? 6.423 3.272 20.446 1.00 90.94 247 ILE A CA 1
ATOM 1897 C C . ILE A 1 247 ? 6.200 4.023 19.128 1.00 90.94 247 ILE A C 1
ATOM 1899 O O . ILE A 1 247 ? 7.056 3.966 18.248 1.00 90.94 247 ILE A O 1
ATOM 1903 N N . LYS A 1 248 ? 5.085 4.754 18.995 1.00 90.12 248 LYS A N 1
ATOM 1904 C CA . LYS A 1 248 ? 4.807 5.558 17.798 1.00 90.12 248 LYS A CA 1
ATOM 1905 C C . LYS A 1 248 ? 5.848 6.650 17.584 1.00 90.12 248 LYS A C 1
ATOM 1907 O O . LYS A 1 248 ? 6.393 6.751 16.495 1.00 90.12 248 LYS A O 1
ATOM 1912 N N . VAL A 1 249 ? 6.180 7.417 18.623 1.00 89.75 249 VAL A N 1
ATOM 1913 C CA . VAL A 1 249 ? 7.206 8.467 18.525 1.00 89.75 249 VAL A CA 1
ATOM 1914 C C . VAL A 1 249 ? 8.555 7.874 18.111 1.00 89.75 249 VAL A C 1
ATOM 1916 O O . VAL A 1 249 ? 9.208 8.418 17.225 1.00 89.75 249 VAL A O 1
ATOM 1919 N N . LEU A 1 250 ? 8.953 6.735 18.690 1.00 91.94 250 LEU A N 1
ATOM 1920 C CA . LEU A 1 250 ? 10.179 6.036 18.294 1.00 91.94 250 LEU A CA 1
ATOM 1921 C C . LEU A 1 250 ? 10.145 5.610 16.820 1.00 91.94 250 LEU A C 1
ATOM 1923 O O . LEU A 1 250 ? 11.123 5.818 16.108 1.00 91.94 250 LEU A O 1
ATOM 1927 N N . PHE A 1 251 ? 9.024 5.066 16.344 1.00 91.38 251 PHE A N 1
ATOM 1928 C CA . PHE A 1 251 ? 8.853 4.699 14.938 1.00 91.38 251 PHE A CA 1
ATOM 1929 C C . PHE A 1 251 ? 8.946 5.916 14.006 1.00 91.38 251 PHE A C 1
ATOM 1931 O O . PHE A 1 251 ? 9.648 5.862 12.995 1.00 91.38 251 PHE A O 1
ATOM 1938 N N . THR A 1 252 ? 8.317 7.039 14.360 1.00 89.62 252 THR A N 1
ATOM 1939 C CA . THR A 1 252 ? 8.422 8.283 13.588 1.00 89.62 252 THR A CA 1
ATOM 1940 C C . THR A 1 252 ? 9.870 8.796 13.529 1.00 89.62 252 THR A C 1
ATOM 1942 O O . THR A 1 252 ? 10.320 9.246 12.481 1.00 89.62 252 THR A O 1
ATOM 1945 N N . VAL A 1 253 ? 10.639 8.697 14.620 1.00 90.62 253 VAL A N 1
ATOM 1946 C CA . VAL A 1 253 ? 12.057 9.110 14.643 1.00 90.62 253 VAL A CA 1
ATOM 1947 C C . VAL A 1 253 ? 12.928 8.200 13.772 1.00 90.62 253 VAL A C 1
ATOM 1949 O O . VAL A 1 253 ? 13.773 8.695 13.026 1.00 90.62 253 VAL A O 1
ATOM 1952 N N . ILE A 1 254 ? 12.714 6.882 13.835 1.00 90.88 254 ILE A N 1
ATOM 1953 C CA . ILE A 1 254 ? 13.449 5.912 13.010 1.00 90.88 254 ILE A CA 1
ATOM 1954 C C . ILE A 1 254 ? 13.171 6.172 11.528 1.00 90.88 254 ILE A C 1
ATOM 1956 O O . ILE A 1 254 ? 14.104 6.401 10.767 1.00 90.88 254 ILE A O 1
ATOM 1960 N N . THR A 1 255 ? 11.895 6.252 11.142 1.00 87.31 255 THR A N 1
ATOM 1961 C CA . THR A 1 255 ? 11.508 6.510 9.745 1.00 87.31 255 THR A CA 1
ATOM 1962 C C . THR A 1 255 ? 12.005 7.859 9.234 1.00 87.31 255 THR A C 1
ATOM 1964 O O . THR A 1 255 ? 12.395 7.963 8.077 1.00 87.31 255 THR A O 1
ATOM 1967 N N . PHE A 1 256 ? 12.053 8.894 10.079 1.00 86.88 256 PHE A N 1
ATOM 1968 C CA . PHE A 1 256 ? 12.675 10.171 9.722 1.00 86.88 256 PHE A CA 1
ATOM 1969 C C . PHE A 1 256 ? 14.184 10.035 9.477 1.00 86.88 256 PHE A C 1
ATOM 1971 O O . PHE A 1 256 ? 14.720 10.671 8.575 1.00 86.88 256 PHE A O 1
ATOM 1978 N N . THR A 1 257 ? 14.865 9.188 10.249 1.00 88.00 257 THR A N 1
ATOM 1979 C CA . THR A 1 257 ? 16.302 8.932 10.088 1.00 88.00 257 THR A CA 1
ATOM 1980 C C . THR A 1 257 ? 16.593 8.152 8.805 1.00 88.00 257 THR A C 1
ATOM 1982 O O . THR A 1 257 ? 17.571 8.456 8.126 1.00 88.00 257 THR A O 1
ATOM 1985 N N . ASP A 1 258 ? 15.716 7.219 8.419 1.00 83.50 258 ASP A N 1
ATOM 1986 C CA . ASP A 1 258 ? 15.846 6.445 7.177 1.00 83.50 258 ASP A CA 1
ATOM 1987 C C . ASP A 1 258 ? 15.900 7.343 5.928 1.00 83.50 258 ASP A C 1
ATOM 1989 O O . ASP A 1 258 ? 16.615 7.028 4.980 1.00 83.50 258 ASP A O 1
ATOM 1993 N N . TYR A 1 259 ? 15.234 8.507 5.938 1.00 78.81 259 TYR A N 1
ATOM 1994 C CA . TYR A 1 259 ? 15.326 9.483 4.841 1.00 78.81 259 TYR A CA 1
ATOM 1995 C C . TYR A 1 259 ? 16.733 10.055 4.633 1.00 78.81 259 TYR A C 1
ATOM 1997 O O . TYR A 1 259 ? 17.031 10.532 3.540 1.00 78.81 259 TYR A O 1
ATOM 2005 N N . PHE A 1 260 ? 17.596 10.029 5.650 1.00 83.56 260 PHE A N 1
ATOM 2006 C CA . PHE A 1 260 ? 18.984 10.478 5.521 1.00 83.56 260 PHE A CA 1
ATOM 2007 C C . PHE A 1 260 ? 19.915 9.377 5.010 1.00 83.56 260 PHE A C 1
ATOM 2009 O O . PHE A 1 260 ? 21.053 9.667 4.635 1.00 83.56 260 PHE A O 1
ATOM 2016 N N . ILE A 1 261 ? 19.449 8.125 4.961 1.00 81.00 261 ILE A N 1
ATOM 2017 C CA . ILE A 1 261 ? 20.180 7.012 4.357 1.00 81.00 261 ILE A CA 1
ATOM 2018 C C . ILE A 1 261 ? 19.996 7.107 2.838 1.00 81.00 261 ILE A C 1
ATOM 2020 O O . ILE A 1 261 ? 19.191 6.410 2.226 1.00 81.00 261 ILE A O 1
ATOM 2024 N N . CYS A 1 262 ? 20.734 8.028 2.225 1.00 72.69 262 CYS A N 1
ATOM 2025 C CA . CYS A 1 262 ? 20.711 8.248 0.785 1.00 72.69 262 CYS A CA 1
ATOM 2026 C C . CYS A 1 262 ? 21.780 7.405 0.084 1.00 72.69 262 CYS A C 1
ATOM 2028 O O . CYS A 1 262 ? 22.934 7.350 0.513 1.00 72.69 262 CYS A O 1
ATOM 2030 N N . CYS A 1 263 ? 21.421 6.824 -1.058 1.00 76.75 263 CYS A N 1
ATOM 2031 C CA . CYS A 1 263 ? 22.382 6.376 -2.059 1.00 76.75 263 CYS A CA 1
ATOM 2032 C C . CYS A 1 263 ? 22.518 7.451 -3.143 1.00 76.75 263 CYS A C 1
ATOM 2034 O O . CYS A 1 263 ? 21.553 8.148 -3.466 1.00 76.75 263 CYS A O 1
ATOM 2036 N N . SER A 1 264 ? 23.715 7.598 -3.713 1.00 77.75 264 SER A N 1
ATOM 2037 C CA . SER A 1 264 ? 23.900 8.457 -4.884 1.00 77.75 264 SER A CA 1
ATOM 2038 C C . SER A 1 264 ? 23.038 7.933 -6.028 1.00 77.75 264 SER A C 1
ATOM 2040 O O . SER A 1 264 ? 23.135 6.758 -6.378 1.00 77.75 264 SER A O 1
ATOM 2042 N N . ASN A 1 265 ? 22.207 8.798 -6.616 1.00 75.00 265 ASN A N 1
ATOM 2043 C CA . ASN A 1 265 ? 21.421 8.422 -7.789 1.00 75.00 265 ASN A CA 1
ATOM 2044 C C . ASN A 1 265 ? 22.349 7.891 -8.896 1.00 75.00 265 ASN A C 1
ATOM 2046 O O . ASN A 1 265 ? 23.424 8.469 -9.099 1.00 75.00 265 ASN A O 1
ATOM 2050 N N . PRO A 1 266 ? 21.947 6.837 -9.631 1.00 71.56 266 PRO A N 1
ATOM 2051 C CA . PRO A 1 266 ? 22.735 6.350 -10.752 1.00 71.56 266 PRO A CA 1
ATOM 2052 C C . PRO A 1 266 ? 22.927 7.497 -11.760 1.00 71.56 266 PRO A C 1
ATOM 2054 O O . PRO A 1 266 ? 21.937 8.097 -12.192 1.00 71.56 266 PRO A O 1
ATOM 2057 N N . PRO A 1 267 ? 24.175 7.855 -12.115 1.00 72.12 267 PRO A N 1
ATOM 2058 C CA . PRO A 1 267 ? 24.429 9.013 -12.957 1.00 72.12 267 PRO A CA 1
ATOM 2059 C C . PRO A 1 267 ? 23.904 8.756 -14.372 1.00 72.12 267 PRO A C 1
ATOM 2061 O O . PRO A 1 267 ? 24.297 7.787 -15.024 1.00 72.12 267 PRO A O 1
ATOM 2064 N N . ILE A 1 268 ? 23.028 9.644 -14.846 1.00 72.44 268 ILE A N 1
ATOM 2065 C CA . ILE A 1 268 ? 22.626 9.703 -16.252 1.00 72.44 268 ILE A CA 1
ATOM 2066 C C . ILE A 1 268 ? 23.591 10.653 -16.952 1.00 72.44 268 ILE A C 1
ATOM 2068 O O . ILE A 1 268 ? 23.641 11.853 -16.667 1.00 72.44 268 ILE A O 1
ATOM 2072 N N . VAL A 1 269 ? 24.388 10.100 -17.855 1.00 67.94 269 VAL A N 1
ATOM 2073 C CA . VAL A 1 269 ? 25.352 10.854 -18.647 1.00 67.94 269 VAL A CA 1
ATOM 2074 C C . VAL A 1 269 ? 24.583 11.812 -19.550 1.00 67.94 269 VAL A C 1
ATOM 2076 O O . VAL A 1 269 ? 23.560 11.449 -20.129 1.00 67.94 269 VAL A O 1
ATOM 2079 N N . ASN A 1 270 ? 25.076 13.046 -19.666 1.00 64.62 270 ASN A N 1
ATOM 2080 C CA . ASN A 1 270 ? 24.538 14.069 -20.566 1.00 64.62 270 ASN A CA 1
ATOM 2081 C C . ASN A 1 270 ? 23.125 14.605 -20.223 1.00 64.62 270 ASN A C 1
ATOM 2083 O O . ASN A 1 270 ? 22.528 15.289 -21.049 1.00 64.62 270 ASN A O 1
ATOM 2087 N N . TYR A 1 271 ? 22.611 14.374 -19.005 1.00 61.00 271 TYR A N 1
ATOM 2088 C CA . TYR A 1 271 ? 21.284 14.860 -18.575 1.00 61.00 271 TYR A CA 1
ATOM 2089 C C . TYR A 1 271 ? 21.210 16.386 -18.351 1.00 61.00 271 TYR A C 1
ATOM 2091 O O . TYR A 1 271 ? 20.206 17.009 -18.673 1.00 61.00 271 TYR A O 1
ATOM 2099 N N . ASN A 1 272 ? 22.290 17.004 -17.851 1.00 58.12 272 ASN A N 1
ATOM 2100 C CA . ASN A 1 272 ? 22.360 18.440 -17.526 1.00 58.12 272 ASN A CA 1
ATOM 2101 C C . ASN A 1 272 ? 23.310 19.213 -18.457 1.00 58.12 272 ASN A C 1
ATOM 2103 O O . ASN A 1 272 ? 24.039 20.091 -17.997 1.00 58.12 272 ASN A O 1
ATOM 2107 N N . ILE A 1 273 ? 23.376 18.876 -19.748 1.00 57.72 273 ILE A N 1
ATOM 2108 C CA . ILE A 1 273 ? 24.197 19.672 -20.670 1.00 57.72 273 ILE A CA 1
ATOM 2109 C C . ILE A 1 273 ? 23.452 20.988 -20.961 1.00 57.72 273 ILE A C 1
ATOM 2111 O O . ILE A 1 273 ? 22.380 20.935 -21.567 1.00 57.72 273 ILE A O 1
ATOM 2115 N N . PRO A 1 274 ? 23.980 22.169 -20.574 1.00 53.25 274 PRO A N 1
ATOM 2116 C CA . PRO A 1 274 ? 23.425 23.441 -21.028 1.00 53.25 274 PRO A CA 1
ATOM 2117 C C . PRO A 1 274 ? 23.457 23.501 -22.560 1.00 53.25 274 PRO A C 1
ATOM 2119 O O . PRO A 1 274 ? 24.428 23.062 -23.178 1.00 53.25 274 PRO A O 1
ATOM 2122 N N . MET A 1 275 ? 22.399 24.034 -23.181 1.00 51.31 275 MET A N 1
ATOM 2123 C CA . MET A 1 275 ? 22.211 24.015 -24.641 1.00 51.31 275 MET A CA 1
ATOM 2124 C C . MET A 1 275 ? 23.428 24.508 -25.449 1.00 51.31 275 MET A C 1
ATOM 2126 O O . MET A 1 275 ? 23.651 24.010 -26.553 1.00 51.31 275 MET A O 1
ATOM 2130 N N . GLU A 1 276 ? 24.249 25.424 -24.916 1.00 45.88 276 GLU A N 1
ATOM 2131 C CA . GLU A 1 276 ? 25.522 25.832 -25.531 1.00 45.88 276 GLU A CA 1
ATOM 2132 C C . GLU A 1 276 ? 26.534 24.682 -25.699 1.00 45.88 276 GLU A C 1
ATOM 2134 O O . GLU A 1 276 ? 27.153 24.566 -26.756 1.00 45.88 276 GLU A O 1
ATOM 2139 N N . ALA A 1 277 ? 26.703 23.813 -24.697 1.00 45.47 277 ALA A N 1
ATOM 2140 C CA . ALA A 1 277 ? 27.660 22.700 -24.732 1.00 45.47 277 ALA A CA 1
ATOM 2141 C C . ALA A 1 277 ? 27.159 21.510 -25.573 1.00 45.47 277 ALA A C 1
ATOM 2143 O O . ALA A 1 277 ? 27.949 20.679 -26.025 1.00 45.47 277 ALA A O 1
ATOM 2144 N N . HIS A 1 278 ? 25.852 21.463 -25.854 1.00 48.06 278 HIS A N 1
ATOM 2145 C CA . HIS A 1 278 ? 25.273 20.514 -26.803 1.00 48.06 278 HIS A CA 1
ATOM 2146 C C . HIS A 1 278 ? 25.798 20.755 -28.231 1.00 48.06 278 HIS A C 1
ATOM 2148 O O . HIS A 1 278 ? 25.960 19.809 -28.991 1.00 48.06 278 HIS A O 1
ATOM 2154 N N . ARG A 1 279 ? 26.146 22.004 -28.587 1.00 42.09 279 ARG A N 1
ATOM 2155 C CA . ARG A 1 279 ? 26.644 22.356 -29.930 1.00 42.09 279 ARG A CA 1
ATOM 2156 C C . ARG A 1 279 ? 28.101 21.970 -30.193 1.00 42.09 279 ARG A C 1
ATOM 2158 O O . ARG A 1 279 ? 28.488 21.886 -31.355 1.00 42.09 279 ARG A O 1
ATOM 2165 N N . THR A 1 280 ? 28.921 21.795 -29.157 1.00 43.25 280 THR A N 1
ATOM 2166 C CA . THR A 1 280 ? 30.381 21.652 -29.307 1.00 43.25 280 THR A CA 1
ATOM 2167 C C . THR A 1 280 ? 30.893 20.222 -29.165 1.00 43.25 280 THR A C 1
ATOM 2169 O O . THR A 1 280 ? 31.959 19.935 -29.701 1.00 43.25 280 THR A O 1
ATOM 2172 N N . CYS A 1 281 ? 30.156 19.325 -28.501 1.00 44.41 281 CYS A N 1
ATOM 2173 C CA . CYS A 1 281 ? 30.607 17.944 -28.266 1.00 44.41 281 CYS A CA 1
ATOM 2174 C C . CYS A 1 281 ? 29.625 16.865 -28.762 1.00 44.41 281 CYS A C 1
ATOM 2176 O O . CYS A 1 281 ? 30.041 15.747 -29.052 1.00 44.41 281 CYS A O 1
ATOM 2178 N N . VAL A 1 282 ? 28.334 17.188 -28.917 1.00 48.81 282 VAL A N 1
ATOM 2179 C CA . VAL A 1 282 ? 27.341 16.274 -29.500 1.00 48.81 282 VAL A CA 1
ATOM 2180 C C . VAL A 1 282 ? 27.240 16.602 -30.989 1.00 48.81 282 VAL A C 1
ATOM 2182 O O . VAL A 1 282 ? 26.666 17.603 -31.404 1.00 48.81 282 VAL A O 1
ATOM 2185 N N . THR A 1 283 ? 27.931 15.797 -31.790 1.00 46.44 283 THR A N 1
ATOM 2186 C CA . THR A 1 283 ? 27.991 15.829 -33.259 1.00 46.44 283 THR A CA 1
ATOM 2187 C C . THR A 1 283 ? 26.685 16.272 -33.921 1.00 46.44 283 THR A C 1
ATOM 2189 O O . THR A 1 283 ? 25.703 15.577 -33.721 1.00 46.44 283 THR A O 1
ATOM 2192 N N . GLN A 1 284 ? 26.716 17.345 -34.733 1.00 43.78 284 GLN A N 1
ATOM 2193 C CA . GLN A 1 284 ? 25.904 17.707 -35.931 1.00 43.78 284 GLN A CA 1
ATOM 2194 C C . GLN A 1 284 ? 24.417 17.285 -36.088 1.00 43.78 284 GLN A C 1
ATOM 2196 O O . GLN A 1 284 ? 23.813 17.600 -37.111 1.00 43.78 284 GLN A O 1
ATOM 2201 N N . TYR A 1 285 ? 23.793 16.657 -35.104 1.00 50.03 285 TYR A N 1
ATOM 2202 C CA . TYR A 1 285 ? 22.437 16.140 -35.109 1.00 50.03 285 TYR A CA 1
ATOM 2203 C C . TYR A 1 285 ? 21.752 16.656 -33.850 1.00 50.03 285 TYR A C 1
ATOM 2205 O O . TYR A 1 285 ? 22.214 16.442 -32.732 1.00 50.03 285 TYR A O 1
ATOM 2213 N N . TYR A 1 286 ? 20.656 17.381 -34.047 1.00 54.41 286 TYR A N 1
ATOM 2214 C CA . TYR A 1 286 ? 19.771 17.783 -32.966 1.00 54.41 286 TYR A CA 1
ATOM 2215 C C . TYR A 1 286 ? 19.085 16.516 -32.441 1.00 54.41 286 TYR A C 1
ATOM 2217 O O . TYR A 1 286 ? 18.173 15.999 -33.086 1.00 54.41 286 TYR A O 1
ATOM 2225 N N . CYS A 1 287 ? 19.569 15.963 -31.327 1.00 58.22 287 CYS A N 1
ATOM 2226 C CA . CYS A 1 287 ? 18.857 14.896 -30.635 1.00 58.22 287 CYS A CA 1
ATOM 2227 C C . CYS A 1 287 ? 17.587 15.504 -30.037 1.00 58.22 287 CYS A C 1
ATOM 2229 O O . CYS A 1 287 ? 17.682 16.430 -29.228 1.00 58.22 287 CYS A O 1
ATOM 2231 N N . ASP A 1 288 ? 16.416 14.998 -30.419 1.00 58.53 288 ASP A N 1
ATOM 2232 C CA . ASP A 1 288 ? 15.182 15.403 -29.758 1.00 58.53 288 ASP A CA 1
ATOM 2233 C C . ASP A 1 288 ? 15.212 14.908 -28.305 1.00 58.53 288 ASP A C 1
ATOM 2235 O O . ASP A 1 288 ? 15.331 13.713 -28.034 1.00 58.53 288 ASP A O 1
ATOM 2239 N N . VAL A 1 289 ? 15.186 15.849 -27.364 1.00 58.97 289 VAL A N 1
ATOM 2240 C CA . VAL A 1 289 ? 15.286 15.578 -25.924 1.00 58.97 289 VAL A CA 1
ATOM 2241 C C . VAL A 1 289 ? 13.935 15.217 -25.305 1.00 58.97 289 VAL A C 1
ATOM 2243 O O . VAL A 1 289 ? 13.871 14.959 -24.105 1.00 58.97 289 VAL A O 1
ATOM 2246 N N . THR A 1 290 ? 12.851 15.202 -26.087 1.00 58.41 290 THR A N 1
ATOM 2247 C CA . THR A 1 290 ? 11.524 14.822 -25.582 1.00 58.41 290 THR A CA 1
ATOM 2248 C C . THR A 1 290 ? 11.339 13.316 -25.447 1.00 58.41 290 THR A C 1
ATOM 2250 O O . THR A 1 290 ? 10.555 12.876 -24.605 1.00 58.41 290 THR A O 1
ATOM 2253 N N . ASP A 1 291 ? 12.067 12.524 -26.234 1.00 58.09 291 ASP A N 1
ATOM 2254 C CA . ASP A 1 291 ? 11.889 11.076 -26.289 1.00 58.09 291 ASP A CA 1
ATOM 2255 C C . ASP A 1 291 ? 12.854 10.378 -25.323 1.00 58.09 291 ASP A C 1
ATOM 2257 O O . ASP A 1 291 ? 14.035 10.159 -25.605 1.00 58.09 291 ASP A O 1
ATOM 2261 N N . TYR A 1 292 ? 12.336 10.039 -24.141 1.00 67.50 292 TYR A N 1
ATOM 2262 C CA . TYR A 1 292 ? 13.079 9.302 -23.123 1.00 67.50 292 TYR A CA 1
ATOM 2263 C C . TYR A 1 292 ? 13.158 7.815 -23.481 1.00 67.50 292 TYR A C 1
ATOM 2265 O O . TYR A 1 292 ? 12.167 7.089 -23.389 1.00 67.50 292 TYR A O 1
ATOM 2273 N N . PHE A 1 293 ? 14.353 7.352 -23.848 1.00 68.38 293 PHE A N 1
ATOM 2274 C CA . PHE A 1 293 ? 14.631 5.942 -24.110 1.00 68.38 293 PHE A CA 1
ATOM 2275 C C . PHE A 1 293 ? 15.959 5.553 -23.452 1.00 68.38 293 PHE A C 1
ATOM 2277 O O . PHE A 1 293 ? 17.015 5.609 -24.090 1.00 68.38 293 PHE A O 1
ATOM 2284 N N . PRO A 1 294 ? 15.938 5.213 -22.152 1.00 70.62 294 PRO A N 1
ATOM 2285 C CA . PRO A 1 294 ? 17.160 4.996 -21.410 1.00 70.62 294 PRO A CA 1
ATOM 2286 C C . PRO A 1 294 ? 17.869 3.736 -21.898 1.00 70.62 294 PRO A C 1
ATOM 2288 O O . PRO A 1 294 ? 17.271 2.662 -21.989 1.00 70.62 294 PRO A O 1
ATOM 2291 N N . ILE A 1 295 ? 19.164 3.863 -22.170 1.00 68.75 295 ILE A N 1
ATOM 2292 C CA . ILE A 1 295 ? 20.024 2.732 -22.515 1.00 68.75 295 ILE A CA 1
ATOM 2293 C C . ILE A 1 295 ? 21.237 2.685 -21.595 1.00 68.75 295 ILE A C 1
ATOM 2295 O O . ILE A 1 295 ? 21.731 3.715 -21.131 1.00 68.75 295 ILE A O 1
ATOM 2299 N N . CYS A 1 296 ? 21.723 1.473 -21.348 1.00 71.69 296 CYS A N 1
ATOM 2300 C CA . CYS A 1 296 ? 22.977 1.252 -20.647 1.00 71.69 296 CYS A CA 1
ATOM 2301 C C . CYS A 1 296 ? 24.097 1.088 -21.680 1.00 71.69 296 CYS A C 1
ATOM 2303 O O . CYS A 1 296 ? 24.031 0.212 -22.547 1.00 71.69 296 CYS A O 1
ATOM 2305 N N . GLY A 1 297 ? 25.102 1.957 -21.609 1.00 65.06 297 GLY A N 1
ATOM 2306 C CA . GLY A 1 297 ? 26.303 1.875 -22.425 1.00 65.06 297 GLY A CA 1
ATOM 2307 C C . GLY A 1 297 ? 27.164 0.674 -22.056 1.00 65.06 297 GLY A C 1
ATOM 2308 O O . GLY A 1 297 ? 27.112 0.152 -20.941 1.00 65.06 297 GLY A O 1
ATOM 2309 N N . SER A 1 298 ? 28.021 0.240 -22.979 1.00 61.00 298 SER A N 1
ATOM 2310 C CA . SER A 1 298 ? 29.029 -0.786 -22.673 1.00 61.00 298 SER A CA 1
ATOM 2311 C C . SER A 1 298 ? 30.081 -0.308 -21.663 1.00 61.00 298 SER A C 1
ATOM 2313 O O . SER A 1 298 ? 30.810 -1.124 -21.113 1.00 61.00 298 SER A O 1
ATOM 2315 N N . ASP A 1 299 ? 30.151 0.999 -21.409 1.00 64.81 299 ASP A N 1
ATOM 2316 C CA . ASP A 1 299 ? 30.946 1.636 -20.356 1.00 64.81 299 ASP A CA 1
ATOM 2317 C C . ASP A 1 299 ? 30.283 1.560 -18.963 1.00 64.81 299 ASP A C 1
ATOM 2319 O O . ASP A 1 299 ? 30.820 2.092 -17.990 1.00 64.81 299 ASP A O 1
ATOM 2323 N N . GLY A 1 300 ? 29.120 0.904 -18.856 1.00 67.25 300 GLY A N 1
ATOM 2324 C CA . GLY A 1 300 ? 28.367 0.743 -17.613 1.00 67.25 300 GLY A CA 1
ATOM 2325 C C . GLY A 1 300 ? 27.627 2.005 -17.170 1.00 67.25 300 GLY A C 1
ATOM 2326 O O . GLY A 1 300 ? 27.181 2.074 -16.023 1.00 67.25 300 GLY A O 1
ATOM 2327 N N . ARG A 1 301 ? 27.508 3.014 -18.043 1.00 71.50 301 ARG A N 1
ATOM 2328 C CA . ARG A 1 301 ? 26.817 4.273 -17.744 1.00 71.50 301 ARG A CA 1
ATOM 2329 C C . ARG A 1 301 ? 25.433 4.322 -18.383 1.00 71.50 301 ARG A C 1
ATOM 2331 O O . ARG A 1 301 ? 25.199 3.744 -19.440 1.00 71.50 301 ARG A O 1
ATOM 2338 N N . ASN A 1 302 ? 24.510 5.044 -17.748 1.00 76.12 302 ASN A N 1
ATOM 2339 C CA . ASN A 1 302 ? 23.153 5.225 -18.263 1.00 76.12 302 ASN A CA 1
ATOM 2340 C C . ASN A 1 302 ? 23.070 6.487 -19.121 1.00 76.12 302 ASN A C 1
ATOM 2342 O O . ASN A 1 302 ? 23.539 7.549 -18.711 1.00 76.12 302 ASN A O 1
ATOM 2346 N N . TYR A 1 303 ? 22.420 6.387 -20.274 1.00 71.75 303 TYR A N 1
ATOM 2347 C CA . TYR A 1 303 ? 22.171 7.498 -21.189 1.00 71.75 303 TYR A CA 1
ATOM 2348 C C . TYR A 1 303 ? 20.669 7.727 -21.317 1.00 71.75 303 TYR A C 1
ATOM 2350 O O . TYR A 1 303 ? 19.896 6.774 -21.271 1.00 71.75 303 TYR A O 1
ATOM 2358 N N . PHE A 1 304 ? 20.246 8.982 -21.473 1.00 70.88 304 PHE A N 1
ATOM 2359 C CA . PHE A 1 304 ? 18.824 9.339 -21.571 1.00 70.88 304 PHE A CA 1
ATOM 2360 C C . PHE A 1 304 ? 18.195 8.927 -22.917 1.00 70.88 304 PHE A C 1
ATOM 2362 O O . PHE A 1 304 ? 17.006 8.619 -22.967 1.00 70.88 304 PHE A O 1
ATOM 2369 N N . SER A 1 305 ? 18.995 8.857 -23.985 1.00 68.94 305 SER A N 1
ATOM 2370 C CA . SER A 1 305 ? 18.594 8.347 -25.302 1.00 68.94 305 SER A CA 1
ATOM 2371 C C . SER A 1 305 ? 19.783 7.708 -26.042 1.00 68.94 305 SER A C 1
ATOM 2373 O O . SER A 1 305 ? 20.934 8.064 -25.756 1.00 68.94 305 SER A O 1
ATOM 2375 N N . PRO A 1 306 ? 19.548 6.839 -27.048 1.00 68.88 306 PRO A N 1
ATOM 2376 C CA . PRO A 1 306 ? 20.610 6.309 -27.909 1.00 68.88 306 PRO A CA 1
ATOM 2377 C C . PRO A 1 306 ? 21.397 7.396 -28.649 1.00 68.88 306 PRO A C 1
ATOM 2379 O O . PRO A 1 306 ? 22.607 7.284 -28.829 1.00 68.88 306 PRO A O 1
ATOM 2382 N N . CYS A 1 307 ? 20.732 8.495 -29.015 1.00 67.94 307 CYS A N 1
ATOM 2383 C CA . CYS A 1 307 ? 21.366 9.643 -29.664 1.00 67.94 307 CYS A CA 1
ATOM 2384 C C . CYS A 1 307 ? 22.405 10.313 -28.745 1.00 67.94 307 CYS A C 1
ATOM 2386 O O . CYS A 1 307 ? 23.531 10.585 -29.154 1.00 67.94 307 CYS A O 1
ATOM 2388 N N . GLN A 1 308 ? 22.077 10.494 -27.461 1.00 69.19 308 GLN A N 1
ATOM 2389 C CA . GLN A 1 308 ? 23.001 11.057 -26.465 1.00 69.19 308 GLN A CA 1
ATOM 2390 C C . GLN A 1 308 ? 24.116 10.097 -26.036 1.00 69.19 308 GLN A C 1
ATOM 2392 O O . GLN A 1 308 ? 25.095 10.545 -25.434 1.00 69.19 308 GLN A O 1
ATOM 2397 N N . ALA A 1 309 ? 23.982 8.805 -26.345 1.00 67.50 309 ALA A N 1
ATOM 2398 C CA . ALA A 1 309 ? 25.054 7.822 -26.223 1.00 67.50 309 ALA A CA 1
ATOM 2399 C C . ALA A 1 309 ? 26.045 7.861 -27.403 1.00 67.50 309 ALA A C 1
ATOM 2401 O O . ALA A 1 309 ? 27.030 7.127 -27.395 1.00 67.50 309 ALA A O 1
ATOM 2402 N N . GLY A 1 310 ? 25.817 8.728 -28.400 1.00 66.19 310 GLY A N 1
ATOM 2403 C CA . GLY A 1 310 ? 26.704 8.911 -29.550 1.00 66.19 310 GLY A CA 1
ATOM 2404 C C . GLY A 1 310 ? 26.435 7.960 -30.716 1.00 66.19 310 GLY A C 1
ATOM 2405 O O . GLY A 1 310 ? 27.267 7.859 -31.616 1.00 66.19 310 GLY A O 1
ATOM 2406 N N . CYS A 1 311 ? 25.296 7.261 -30.729 1.00 63.91 311 CYS A N 1
ATOM 2407 C CA . CYS A 1 311 ? 24.952 6.412 -31.859 1.00 63.91 311 CYS A CA 1
ATOM 2408 C C . CYS A 1 311 ? 24.510 7.269 -33.063 1.00 63.91 311 CYS A C 1
ATOM 2410 O O . CYS A 1 311 ? 23.621 8.113 -32.937 1.00 63.91 311 CYS A O 1
ATOM 2412 N N . THR A 1 312 ? 25.104 7.050 -34.240 1.00 53.22 312 THR A N 1
ATOM 2413 C CA . THR A 1 312 ? 24.845 7.846 -35.453 1.00 53.22 312 THR A CA 1
ATOM 2414 C C . THR A 1 312 ? 24.325 6.975 -36.589 1.00 53.22 312 THR A C 1
ATOM 2416 O O . THR A 1 312 ? 24.969 6.003 -36.974 1.00 53.22 312 THR A O 1
ATOM 2419 N N . GLY A 1 313 ? 23.210 7.388 -37.188 1.00 49.84 313 GLY A N 1
ATOM 2420 C CA . GLY A 1 313 ? 22.607 6.707 -38.331 1.00 49.84 313 GLY A CA 1
ATOM 2421 C C . GLY A 1 313 ? 21.516 5.723 -37.915 1.00 49.84 313 GLY A C 1
ATOM 2422 O O . GLY A 1 313 ? 21.674 4.955 -36.968 1.00 49.84 313 GLY A O 1
ATOM 2423 N N . ARG A 1 314 ? 20.399 5.797 -38.644 1.00 42.62 314 ARG A N 1
ATOM 2424 C CA . ARG A 1 314 ? 19.229 4.923 -38.561 1.00 42.62 314 ARG A CA 1
ATOM 2425 C C . ARG A 1 314 ? 19.166 4.179 -39.894 1.00 42.62 314 ARG A C 1
ATOM 2427 O O . ARG A 1 314 ? 18.623 4.704 -40.857 1.00 42.62 314 ARG A O 1
ATOM 2434 N N . GLU A 1 315 ? 19.776 3.004 -39.984 1.00 38.00 315 GLU A N 1
ATOM 2435 C CA . GLU A 1 315 ? 19.651 2.146 -41.170 1.00 38.00 315 GLU A CA 1
ATOM 2436 C C . GLU A 1 315 ? 18.920 0.878 -40.735 1.00 38.00 315 GLU A C 1
ATOM 2438 O O . GLU A 1 315 ? 19.341 0.216 -39.785 1.00 38.00 315 GLU A O 1
ATOM 2443 N N . ASN A 1 316 ? 17.769 0.587 -41.350 1.00 36.78 316 ASN A N 1
ATOM 2444 C CA . ASN A 1 316 ? 16.885 -0.513 -40.942 1.00 36.78 316 ASN A CA 1
ATOM 2445 C C . ASN A 1 316 ? 16.575 -0.525 -39.429 1.00 36.78 316 ASN A C 1
ATOM 2447 O O . ASN A 1 316 ? 16.540 -1.582 -38.804 1.00 36.78 316 ASN A O 1
ATOM 2451 N N . MET A 1 317 ? 16.385 0.661 -38.835 1.00 42.69 317 MET A N 1
ATOM 2452 C CA . MET A 1 317 ? 16.043 0.848 -37.415 1.00 42.69 317 MET A CA 1
ATOM 2453 C C . MET A 1 317 ? 17.036 0.277 -36.397 1.00 42.69 317 MET A C 1
ATOM 2455 O O . MET A 1 317 ? 16.687 0.019 -35.245 1.00 42.69 317 MET A O 1
ATOM 2459 N N . ARG A 1 318 ? 18.299 0.135 -36.792 1.00 36.28 318 ARG A N 1
ATOM 2460 C CA . ARG A 1 318 ? 19.409 -0.049 -35.859 1.00 36.28 318 ARG A CA 1
ATOM 2461 C C . ARG A 1 318 ? 20.209 1.241 -35.781 1.00 36.28 318 ARG A C 1
ATOM 2463 O O . ARG A 1 318 ? 20.460 1.888 -36.801 1.00 36.28 318 ARG A O 1
ATOM 2470 N N . TYR A 1 319 ? 20.603 1.606 -34.569 1.00 45.97 319 TYR A N 1
ATOM 2471 C CA . TYR A 1 319 ? 21.536 2.697 -34.349 1.00 45.97 319 TYR A CA 1
ATOM 2472 C C . TYR A 1 319 ? 22.956 2.181 -34.631 1.00 45.97 319 TYR A C 1
ATOM 2474 O O . TYR A 1 319 ? 23.428 1.245 -33.995 1.00 45.97 319 TYR A O 1
ATOM 2482 N N . MET A 1 320 ? 23.664 2.735 -35.613 1.00 40.66 320 MET A N 1
ATOM 2483 C CA . MET A 1 320 ? 25.029 2.274 -35.904 1.00 40.66 320 MET A CA 1
ATOM 2484 C C . MET A 1 320 ? 26.089 3.072 -35.133 1.00 40.66 320 MET A C 1
ATOM 2486 O O . MET A 1 320 ? 25.905 4.238 -34.780 1.00 40.66 320 MET A O 1
ATOM 2490 N N . ILE A 1 321 ? 27.223 2.420 -34.867 1.00 44.44 321 ILE A N 1
ATOM 2491 C CA . ILE A 1 321 ? 28.453 3.080 -34.414 1.00 44.44 321 ILE A CA 1
ATOM 2492 C C . ILE A 1 321 ? 29.200 3.526 -35.673 1.00 44.44 321 ILE A C 1
ATOM 2494 O O . ILE A 1 321 ? 29.405 2.718 -36.576 1.00 44.44 321 ILE A O 1
ATOM 2498 N N . ASN A 1 322 ? 29.621 4.790 -35.746 1.00 40.22 322 ASN A N 1
ATOM 2499 C CA . ASN A 1 322 ? 30.438 5.271 -36.860 1.00 40.22 322 ASN A CA 1
ATOM 2500 C C . ASN A 1 322 ? 31.885 4.751 -36.727 1.00 40.22 322 ASN A C 1
ATOM 2502 O O . ASN A 1 322 ? 32.547 5.089 -35.744 1.00 40.22 322 ASN A O 1
ATOM 2506 N N . PRO A 1 323 ? 32.421 3.978 -37.689 1.00 36.62 323 PRO A N 1
ATOM 2507 C CA . PRO A 1 323 ? 33.798 3.484 -37.630 1.00 36.62 323 PRO A CA 1
ATOM 2508 C C . PRO A 1 323 ? 34.860 4.561 -37.922 1.00 36.62 323 PRO A C 1
ATOM 2510 O O . PRO A 1 323 ? 36.051 4.284 -37.803 1.00 36.62 323 PRO A O 1
ATOM 2513 N N . ALA A 1 324 ? 34.472 5.786 -38.298 1.00 35.88 324 ALA A N 1
ATOM 2514 C CA . ALA A 1 324 ? 35.404 6.811 -38.760 1.00 35.88 324 ALA A CA 1
ATOM 2515 C C . ALA A 1 324 ? 35.299 8.129 -37.974 1.00 35.88 324 ALA A C 1
ATOM 2517 O O . ALA A 1 324 ? 34.719 9.098 -38.463 1.00 35.88 324 ALA A O 1
ATOM 2518 N N . ARG A 1 325 ? 35.915 8.200 -36.782 1.00 37.34 325 ARG A N 1
ATOM 2519 C CA . ARG A 1 325 ? 36.575 9.431 -36.288 1.00 37.34 325 ARG A CA 1
ATOM 2520 C C . ARG A 1 325 ? 37.360 9.201 -34.991 1.00 37.34 325 ARG A C 1
ATOM 2522 O O . ARG A 1 325 ? 36.812 9.266 -33.898 1.00 37.34 325 ARG A O 1
ATOM 2529 N N . SER A 1 326 ? 38.675 9.023 -35.125 1.00 34.47 326 SER A N 1
ATOM 2530 C CA . SER A 1 326 ? 39.634 9.416 -34.090 1.00 34.47 326 SER A CA 1
ATOM 2531 C C . SER A 1 326 ? 39.963 10.899 -34.298 1.00 34.47 326 SER A C 1
ATOM 2533 O O . SER A 1 326 ? 40.823 11.238 -35.111 1.00 34.47 326 SER A O 1
ATOM 2535 N N . ASP A 1 327 ? 39.246 11.800 -33.629 1.00 30.81 327 ASP A N 1
ATOM 2536 C CA . ASP A 1 327 ? 39.689 13.193 -33.504 1.00 30.81 327 ASP A CA 1
ATOM 2537 C C . ASP A 1 327 ? 40.363 13.352 -32.137 1.00 30.81 327 ASP A C 1
ATOM 2539 O O . ASP A 1 327 ? 39.758 13.121 -31.088 1.00 30.81 327 ASP A O 1
ATOM 2543 N N . SER A 1 328 ? 41.640 13.730 -32.153 1.00 31.38 328 SER A N 1
ATOM 2544 C CA . SER A 1 328 ? 42.549 13.774 -31.002 1.00 31.38 328 SER A CA 1
ATOM 2545 C C . SER A 1 328 ? 42.185 14.827 -29.946 1.00 31.38 328 SER A C 1
ATOM 2547 O O . SER A 1 328 ? 42.840 14.911 -28.909 1.00 31.38 328 SER A O 1
ATOM 2549 N N . ARG A 1 329 ? 41.108 15.595 -30.161 1.00 33.47 329 ARG A N 1
ATOM 2550 C CA . ARG A 1 329 ? 40.509 16.511 -29.174 1.00 33.47 329 ARG A CA 1
ATOM 2551 C C . ARG A 1 329 ? 39.351 15.902 -28.368 1.00 33.47 329 ARG A C 1
ATOM 2553 O O . ARG A 1 329 ? 38.876 16.541 -27.436 1.00 33.47 329 ARG A O 1
ATOM 2560 N N . CYS A 1 330 ? 38.930 14.674 -28.683 1.00 34.25 330 CYS A N 1
ATOM 2561 C CA . CYS A 1 330 ? 37.887 13.907 -27.981 1.00 34.25 330 CYS A CA 1
ATOM 2562 C C . CYS A 1 330 ? 38.367 12.494 -27.586 1.00 34.25 330 CYS A C 1
ATOM 2564 O O . CYS A 1 330 ? 37.599 11.533 -27.591 1.00 34.25 330 CYS A O 1
ATOM 2566 N N . ASN A 1 331 ? 39.646 12.357 -27.225 1.00 27.78 331 ASN A N 1
ATOM 2567 C CA . ASN A 1 331 ? 40.300 11.088 -26.869 1.00 27.78 331 ASN A CA 1
ATOM 2568 C C . ASN A 1 331 ? 39.875 10.496 -25.502 1.00 27.78 331 ASN A C 1
ATOM 2570 O O . ASN A 1 331 ? 40.715 10.073 -24.711 1.00 27.78 331 ASN A O 1
ATOM 2574 N N . SER A 1 332 ? 38.578 10.420 -25.204 1.00 30.73 332 SER A N 1
ATOM 2575 C CA . SER A 1 332 ? 38.087 9.657 -24.043 1.00 30.73 332 SER A CA 1
ATOM 2576 C C . SER A 1 332 ? 36.865 8.776 -24.305 1.00 30.73 332 SER A C 1
ATOM 2578 O O . SER A 1 332 ? 36.411 8.110 -23.379 1.00 30.73 332 SER A O 1
ATOM 2580 N N . PHE A 1 333 ? 36.361 8.697 -25.542 1.00 36.47 333 PHE A N 1
ATOM 2581 C CA . PHE A 1 333 ? 35.185 7.879 -25.865 1.00 36.47 333 PHE A CA 1
ATOM 2582 C C . PHE A 1 333 ? 35.340 7.106 -27.180 1.00 36.47 333 PHE A C 1
ATOM 2584 O O . PHE A 1 333 ? 34.486 7.146 -28.060 1.00 36.47 333 PHE A O 1
ATOM 2591 N N . THR A 1 334 ? 36.426 6.349 -27.318 1.00 28.16 334 THR A N 1
ATOM 2592 C CA . THR A 1 334 ? 36.409 5.165 -28.185 1.00 28.16 334 THR A CA 1
ATOM 2593 C C . THR A 1 334 ? 35.628 4.072 -27.462 1.00 28.16 334 THR A C 1
ATOM 2595 O O . THR A 1 334 ? 36.136 3.457 -26.527 1.00 28.16 334 THR A O 1
ATOM 2598 N N . LEU A 1 335 ? 34.389 3.816 -27.894 1.00 35.56 335 LEU A N 1
ATOM 2599 C CA . LEU A 1 335 ? 33.647 2.589 -27.578 1.00 35.56 335 LEU A CA 1
ATOM 2600 C C . LEU A 1 335 ? 34.291 1.413 -28.330 1.00 35.56 335 LEU A C 1
ATOM 2602 O O . LEU A 1 335 ? 33.717 0.826 -29.242 1.00 35.56 335 LEU A O 1
ATOM 2606 N N . THR A 1 336 ? 35.534 1.099 -27.981 1.00 24.92 336 THR A N 1
ATOM 2607 C CA . THR A 1 336 ? 36.182 -0.152 -28.358 1.00 24.92 336 THR A CA 1
ATOM 2608 C C . THR A 1 336 ? 35.825 -1.188 -27.312 1.00 24.92 336 THR A C 1
ATOM 2610 O O . THR A 1 336 ? 36.036 -0.971 -26.119 1.00 24.92 336 THR A O 1
ATOM 2613 N N . ALA A 1 337 ? 35.268 -2.307 -27.770 1.00 25.38 337 ALA A N 1
ATOM 2614 C CA . ALA A 1 337 ? 34.994 -3.473 -26.952 1.00 25.38 337 ALA A CA 1
ATOM 2615 C C . ALA A 1 337 ? 36.254 -3.870 -26.172 1.00 25.38 337 ALA A C 1
ATOM 2617 O O . ALA A 1 337 ? 37.221 -4.353 -26.756 1.00 25.38 337 ALA A O 1
ATOM 2618 N N . HIS A 1 338 ? 36.232 -3.674 -24.856 1.00 24.67 338 HIS A N 1
ATOM 2619 C CA . HIS A 1 338 ? 37.157 -4.346 -23.963 1.00 24.67 338 HIS A CA 1
ATOM 2620 C C . HIS A 1 338 ? 36.359 -5.397 -23.206 1.00 24.67 338 HIS A C 1
ATOM 2622 O O . HIS A 1 338 ? 35.496 -5.079 -22.392 1.00 24.67 338 HIS A O 1
ATOM 2628 N N . VAL A 1 339 ? 36.630 -6.659 -23.521 1.00 27.48 339 VAL A N 1
ATOM 2629 C CA . VAL A 1 339 ? 36.300 -7.788 -22.655 1.00 27.48 339 VAL A CA 1
ATOM 2630 C C . VAL A 1 339 ? 37.339 -7.756 -21.531 1.00 27.48 339 VAL A C 1
ATOM 2632 O O . VAL A 1 339 ? 38.527 -7.831 -21.848 1.00 27.48 339 VAL A O 1
ATOM 2635 N N . PRO A 1 340 ? 36.973 -7.576 -20.251 1.00 25.69 340 PRO A N 1
ATOM 2636 C CA . PRO A 1 340 ? 37.851 -7.956 -19.162 1.00 25.69 340 PRO A CA 1
ATOM 2637 C C . PRO A 1 340 ? 37.631 -9.449 -18.920 1.00 25.69 340 PRO A C 1
ATOM 2639 O O . PRO A 1 340 ? 36.527 -9.864 -18.560 1.00 25.69 340 PRO A O 1
ATOM 2642 N N . ASP A 1 341 ? 38.667 -10.251 -19.146 1.00 25.52 341 ASP A N 1
ATOM 2643 C CA . ASP A 1 341 ? 38.703 -11.627 -18.664 1.00 25.52 341 ASP A CA 1
ATOM 2644 C C . ASP A 1 341 ? 38.511 -11.624 -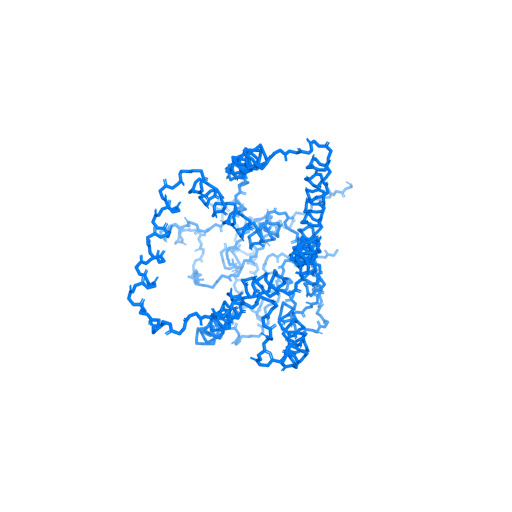17.140 1.00 25.52 341 ASP A C 1
ATOM 2646 O O . ASP A 1 341 ? 39.229 -10.933 -16.415 1.00 25.52 341 ASP A O 1
ATOM 2650 N N . MET A 1 342 ? 37.539 -12.393 -16.648 1.00 25.47 342 MET A N 1
ATOM 2651 C CA . MET A 1 342 ? 37.454 -12.760 -15.236 1.00 25.47 342 MET A CA 1
ATOM 2652 C C . MET A 1 342 ? 37.244 -14.268 -15.134 1.00 25.47 342 MET A C 1
ATOM 2654 O O . MET A 1 342 ? 36.161 -14.787 -15.413 1.00 25.47 342 MET A O 1
ATOM 2658 N N . THR A 1 343 ? 38.337 -14.937 -14.773 1.00 28.58 343 THR A N 1
ATOM 2659 C CA . THR A 1 343 ? 38.361 -16.131 -13.919 1.00 28.58 343 THR A CA 1
ATOM 2660 C C . THR A 1 343 ? 37.647 -15.898 -12.599 1.00 28.58 343 THR A C 1
ATOM 2662 O O . THR A 1 343 ? 37.789 -14.767 -12.075 1.00 28.58 343 THR A O 1
#

Radius of gyration: 28.95 Å; chains: 1; bounding box: 82×42×74 Å

Sequence (343 aa):
MNKSGACADEISTESDRIGAPTGYTTIAFSIMAIGLILQGMGKGPRVSLSATYIDDKCVKTKTAMYLGIISCMGIFGPVIAFSLGSVFSRIYITLEDVPIKPNDQRWVGAWWLGFIIFGSMSILVAVPILCFPRRLKSRTVWKPKESKINMNRTLKDFAREIYQLIRNPVYMLNVVCGVLDLFAISASISFLPKYMETQFSLPAWQANMMIGLLIMVSAGLGSLIGGCVVSKFKFLLLTCLNCLMVIKVLFTVITFTDYFICCSNPPIVNYNIPMEAHRTCVTQYYCDVTDYFPICGSDGRNYFSPCQAGCTGRENMRYMINPARSDSRCNSFTLTAHVPDMT

Foldseek 3Di:
DDPDFQQFDFDPDDPDPVDDPPVVVVVVVVVVVVVVVVVCVVVVCVLVVVLVVLCQPDDPVCSVVVNVVVVVVVLCVLLVVLLVQLVQLQQACVNDDDPDGLLDLPGGGVNCVSCVVVVVVVVVVVVVVVVDDPDDDGPDPPPPPPDPPPVVVVVVVVVVVVVVQCPPPLNVLVVVLVVLVVVLVVCCSVCQLVVCCQVVVGRSSVSSNVVSVVSCVVVVVVVVVLVVVCVVVVDDPVRNSVVVSVVSVVVSVVSVVVVVPDDDGQDAPPPPDDPVNCVPPQPDDDDDQPRQDWTQGPVRHIYRDSSRVVFDDQDSRGGHDDPDDPDVVPPPDDPDDDDDDDD